Protein AF-A0A2W0BYN0-F1 (afdb_monomer_lite)

pLDDT: mean 75.33, std 23.93, range [28.27, 97.44]

Secondary structure (DSSP, 8-state):
-PPP-GGGSPPP---GGG-----------------------------TTTTTSS-EEEE-TT--HHHHHHHHHHHHHHHTTSS---TT-EEEEE-HHHHHHHHHHTT--TT--EEEEGGGTEEEEEGGGG---HHHHHHHTTT-S--HHHHHHHHHHHHHHHHHTT---HHHHHHHHHHHHHT-S-S--

Radius of gyration: 20.5 Å; chains: 1; bounding box: 69×41×38 Å

Foldseek 3Di:
DDDDDPVQDDDDPPDPPPDDDDDDDDDDDDDDDDDDDDDPPVPPPPPPVVQFQAEAEEEDPPQDDPRSVLLVVLLVVLRVLFPGHDGDAYEYEYEQVCQCVVCVVVPHDSLLAWADDQVVRYIYGYSLLQDQPVVSQVSVCVPPVDGHSVSSSLSVQLNVQCVVQVDPDSVSSNQLSVCGNVVDDDSGD

Sequence (189 aa):
MPQLTRADWPPNLDDPEAMKLVRGLGTILAMAMLTAAGSTQDKPRVKQADLRDESIVLCGDGLTGSDCQMARGLMRLALKRLSTSIPDWRIVVVAQSRWNEVAAGFRVKPTTPAFSSPGIRTTYVEGNLLSQDARIDENLQRYTPLTGLNKLTWIIAHEYGHILCETSDERKANAAAGRLIYGRGEVCR

Structure (mmCIF, N/CA/C/O backbone):
data_AF-A0A2W0BYN0-F1
#
_entry.id   AF-A0A2W0BYN0-F1
#
loop_
_atom_site.group_PDB
_atom_site.id
_atom_site.type_symbol
_atom_site.label_atom_id
_atom_site.label_alt_id
_atom_site.label_comp_id
_atom_site.label_asym_id
_atom_site.label_entity_id
_atom_site.label_seq_id
_atom_site.pdbx_PDB_ins_code
_atom_site.Cartn_x
_atom_site.Cartn_y
_atom_site.Cartn_z
_atom_site.occupancy
_atom_site.B_iso_or_equiv
_atom_site.auth_seq_id
_atom_site.auth_comp_id
_atom_site.auth_asym_id
_atom_site.auth_atom_id
_atom_site.pdbx_PDB_model_num
ATOM 1 N N . MET A 1 1 ? 22.921 3.848 6.586 1.00 30.83 1 MET A N 1
ATOM 2 C CA . MET A 1 1 ? 21.623 3.157 6.423 1.00 30.83 1 MET A CA 1
ATOM 3 C C . MET A 1 1 ? 21.774 1.765 7.017 1.00 30.83 1 MET A C 1
ATOM 5 O O . MET A 1 1 ? 22.739 1.108 6.635 1.00 30.83 1 MET A O 1
ATOM 9 N N . PRO A 1 2 ? 20.931 1.339 7.971 1.00 33.34 2 PRO A N 1
ATOM 10 C CA . PRO A 1 2 ? 20.983 -0.022 8.503 1.00 33.34 2 PRO A CA 1
ATOM 11 C C . PRO A 1 2 ? 20.547 -1.030 7.431 1.00 33.34 2 PRO A C 1
ATOM 13 O O . PRO A 1 2 ? 19.652 -0.741 6.638 1.00 33.34 2 PRO A O 1
ATOM 16 N N . GLN A 1 3 ? 21.179 -2.203 7.402 1.00 28.27 3 GLN A N 1
ATOM 17 C CA . GLN A 1 3 ? 20.777 -3.309 6.532 1.00 28.27 3 GLN A CA 1
ATOM 18 C C . GLN A 1 3 ? 19.844 -4.241 7.313 1.00 28.27 3 GLN A C 1
ATOM 20 O O . GLN A 1 3 ? 20.239 -4.775 8.346 1.00 28.27 3 GLN A O 1
ATOM 25 N N . LEU A 1 4 ? 18.617 -4.426 6.822 1.00 31.89 4 LEU A N 1
ATOM 26 C CA . LEU A 1 4 ? 17.733 -5.504 7.274 1.00 31.89 4 LEU A CA 1
ATOM 27 C C . LEU A 1 4 ? 18.251 -6.843 6.734 1.00 31.89 4 LEU A C 1
ATOM 29 O O . LEU A 1 4 ? 18.827 -6.906 5.647 1.00 31.89 4 LEU A O 1
ATOM 33 N N . THR A 1 5 ? 18.063 -7.909 7.504 1.00 32.41 5 THR A N 1
ATOM 34 C CA . THR A 1 5 ? 18.667 -9.223 7.256 1.00 32.41 5 THR A CA 1
ATOM 35 C C . THR A 1 5 ? 17.629 -10.262 6.831 1.00 32.41 5 THR A C 1
ATOM 37 O O . THR A 1 5 ? 16.423 -10.042 6.896 1.00 32.41 5 THR A O 1
ATOM 40 N N . ARG A 1 6 ? 18.074 -11.452 6.410 1.00 30.94 6 ARG A N 1
ATOM 41 C CA . ARG A 1 6 ? 17.159 -12.534 5.998 1.00 30.94 6 ARG A CA 1
ATOM 42 C C . ARG A 1 6 ? 16.264 -13.053 7.138 1.00 30.94 6 ARG A C 1
ATOM 44 O O . ARG A 1 6 ? 15.234 -13.651 6.854 1.00 30.94 6 ARG A O 1
ATOM 51 N N . ALA A 1 7 ? 16.628 -12.808 8.399 1.00 35.38 7 ALA A N 1
ATOM 52 C CA . ALA A 1 7 ? 15.827 -13.167 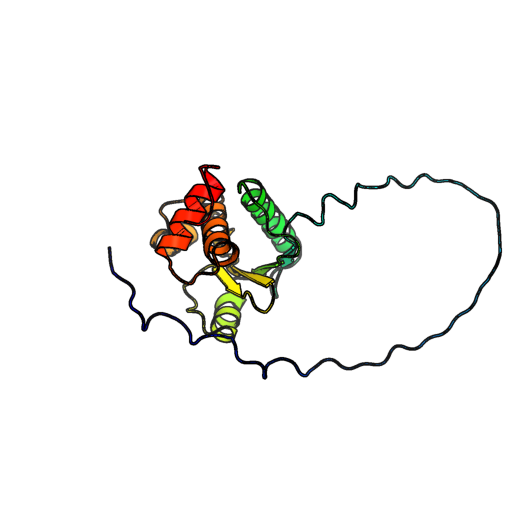9.572 1.00 35.38 7 ALA A CA 1
ATOM 53 C C . ALA A 1 7 ? 14.677 -12.179 9.860 1.00 35.38 7 ALA A C 1
ATOM 55 O O . ALA A 1 7 ? 13.873 -12.414 10.756 1.00 35.38 7 ALA A O 1
ATOM 56 N N . ASP A 1 8 ? 14.587 -11.069 9.120 1.00 36.34 8 ASP A N 1
ATOM 57 C CA . ASP A 1 8 ? 13.626 -9.997 9.382 1.00 36.34 8 ASP A CA 1
ATOM 58 C C . ASP A 1 8 ? 12.231 -10.200 8.760 1.00 36.34 8 ASP A C 1
ATOM 60 O O . ASP A 1 8 ? 11.377 -9.324 8.933 1.00 36.34 8 ASP A O 1
ATOM 64 N N . TRP A 1 9 ? 11.996 -11.327 8.082 1.00 42.56 9 TRP A N 1
ATOM 65 C CA . TRP A 1 9 ? 10.833 -11.585 7.224 1.00 42.56 9 TRP A CA 1
ATOM 66 C C . TRP A 1 9 ? 10.009 -12.805 7.673 1.00 42.56 9 TRP A C 1
ATOM 68 O O . TRP A 1 9 ? 10.583 -13.760 8.204 1.00 42.56 9 TRP A O 1
ATOM 78 N N . PRO A 1 10 ? 8.676 -12.807 7.464 1.00 35.50 10 PRO A N 1
ATOM 79 C CA . PRO A 1 10 ? 7.824 -13.950 7.786 1.00 35.50 10 PRO A CA 1
ATOM 80 C C . PRO A 1 10 ? 8.143 -15.192 6.933 1.00 35.50 10 PRO A C 1
ATOM 82 O O . PRO A 1 10 ? 8.673 -15.069 5.826 1.00 35.50 10 PRO A O 1
ATOM 85 N N . PRO A 1 11 ? 7.790 -16.401 7.414 1.00 35.72 11 PRO A N 1
ATOM 86 C CA . PRO A 1 11 ? 7.855 -17.613 6.604 1.00 35.72 11 PRO A CA 1
ATOM 87 C C . PRO A 1 11 ? 6.890 -17.525 5.416 1.00 35.72 11 PRO A C 1
ATOM 89 O O . PRO A 1 11 ? 5.825 -16.914 5.516 1.00 35.72 11 PRO A O 1
ATOM 92 N N . ASN A 1 12 ? 7.267 -18.174 4.314 1.00 36.31 12 ASN A N 1
ATOM 93 C CA . ASN A 1 12 ? 6.507 -18.180 3.068 1.00 36.31 12 ASN A CA 1
ATOM 94 C C . ASN A 1 12 ? 5.052 -18.647 3.286 1.00 36.31 12 ASN A C 1
ATOM 96 O O . ASN A 1 12 ? 4.822 -19.606 4.022 1.00 36.31 12 ASN A O 1
ATOM 100 N N . LEU A 1 13 ? 4.083 -17.967 2.664 1.00 43.72 13 LEU A N 1
ATOM 101 C CA . LEU A 1 13 ? 2.646 -18.136 2.944 1.00 43.72 13 LEU A CA 1
ATOM 102 C C . LEU A 1 13 ? 1.923 -19.101 1.983 1.00 43.72 13 LEU A C 1
ATOM 104 O O . LEU A 1 13 ? 0.696 -19.114 1.940 1.00 43.72 13 LEU A O 1
ATOM 108 N N . ASP A 1 14 ? 2.665 -19.949 1.268 1.00 39.41 14 ASP A N 1
ATOM 109 C CA . ASP A 1 14 ? 2.140 -20.996 0.372 1.00 39.41 14 ASP A CA 1
ATOM 110 C C . ASP A 1 14 ? 1.587 -22.229 1.137 1.00 39.41 14 ASP A C 1
ATOM 112 O O . ASP A 1 14 ? 1.766 -23.372 0.719 1.00 39.41 14 ASP A O 1
ATOM 116 N N . ASP A 1 15 ? 0.946 -22.013 2.291 1.00 36.44 15 ASP A N 1
ATOM 117 C CA . ASP A 1 15 ? 0.409 -23.057 3.177 1.00 36.44 15 ASP A CA 1
ATOM 118 C C . ASP A 1 15 ? -1.102 -23.273 2.908 1.00 36.44 15 ASP A C 1
ATOM 120 O O . ASP A 1 15 ? -1.914 -22.388 3.205 1.00 36.44 15 ASP A O 1
ATOM 124 N N . PRO A 1 16 ? -1.518 -24.409 2.309 1.00 34.94 16 PRO A N 1
ATOM 125 C CA . PRO A 1 16 ? -2.857 -24.565 1.732 1.00 34.94 16 PRO A CA 1
ATOM 126 C C . PRO A 1 16 ? -3.981 -24.885 2.735 1.00 34.94 16 PRO A C 1
ATOM 128 O O . PRO A 1 16 ? -5.145 -24.949 2.335 1.00 34.94 16 PRO A O 1
ATOM 131 N N . GLU A 1 17 ? -3.696 -25.095 4.024 1.00 36.38 17 GLU A N 1
ATOM 132 C CA . GLU A 1 17 ? -4.703 -25.564 5.000 1.00 36.38 17 GLU A CA 1
ATOM 133 C C . GLU A 1 17 ? -5.738 -24.498 5.436 1.00 36.38 17 GLU A C 1
ATOM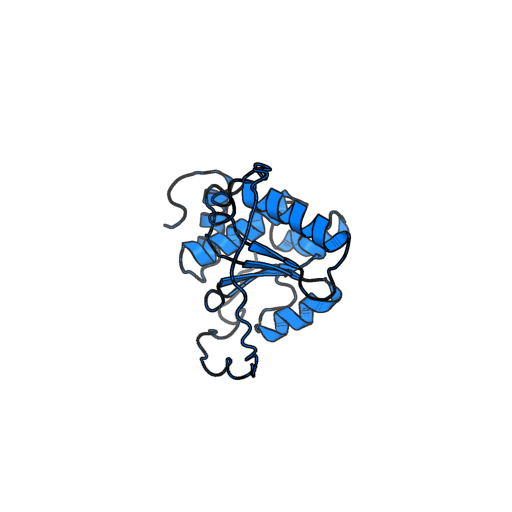 135 O O . GLU A 1 17 ? -6.722 -24.814 6.106 1.00 36.38 17 GLU A O 1
ATOM 140 N N . ALA A 1 18 ? -5.580 -23.234 5.031 1.00 36.06 18 ALA A N 1
ATOM 141 C CA . ALA A 1 18 ? -6.330 -22.096 5.578 1.00 36.06 18 ALA A CA 1
ATOM 142 C C . ALA A 1 18 ? -7.781 -21.883 5.062 1.00 36.06 18 ALA A C 1
ATOM 144 O O . ALA A 1 18 ? -8.410 -20.890 5.431 1.00 36.06 18 ALA A O 1
ATOM 145 N N . MET A 1 19 ? -8.354 -22.763 4.223 1.00 33.94 19 MET A N 1
ATOM 146 C CA . MET A 1 19 ? -9.678 -22.540 3.593 1.00 33.94 19 MET A CA 1
ATOM 147 C C . MET A 1 19 ? -10.700 -23.683 3.764 1.00 33.94 19 MET A C 1
ATOM 149 O O . MET A 1 19 ? -11.036 -24.387 2.812 1.00 33.94 19 MET A O 1
ATOM 153 N N . LYS A 1 20 ? -11.298 -23.808 4.960 1.00 34.09 20 LYS A N 1
ATOM 154 C CA . LYS A 1 20 ? -12.496 -24.651 5.199 1.00 34.09 20 LYS A CA 1
ATOM 155 C C . LYS A 1 20 ? -13.491 -24.042 6.207 1.00 34.09 20 LYS A C 1
ATOM 157 O O . LYS A 1 20 ? -13.645 -24.594 7.291 1.00 34.09 20 LYS A O 1
ATOM 162 N N . LEU A 1 21 ? -14.209 -22.955 5.871 1.00 37.22 21 LEU A N 1
ATOM 163 C CA . LEU A 1 21 ? -15.400 -22.535 6.652 1.00 37.22 21 LEU A CA 1
ATOM 164 C C . LEU A 1 21 ? -16.342 -21.509 5.963 1.00 37.22 21 LEU A C 1
ATOM 166 O O . LEU A 1 21 ? -16.377 -20.345 6.338 1.00 37.22 21 LEU A O 1
ATOM 170 N N . VAL A 1 22 ? -17.196 -21.955 5.026 1.00 41.69 22 VAL A N 1
ATOM 171 C CA . VAL A 1 22 ? -18.528 -21.340 4.787 1.00 41.69 22 VAL A CA 1
ATOM 172 C C . VAL A 1 22 ? -19.553 -22.432 4.439 1.00 41.69 22 VAL A C 1
ATOM 174 O O . VAL A 1 22 ? -19.452 -23.092 3.409 1.00 41.69 22 VAL A O 1
ATOM 177 N N . ARG A 1 23 ? -20.568 -22.599 5.295 1.00 36.53 23 ARG A N 1
ATOM 178 C CA . ARG A 1 23 ? -21.894 -23.165 4.953 1.00 36.53 23 ARG A CA 1
ATOM 179 C C . ARG A 1 23 ? -22.824 -21.962 4.690 1.00 36.53 23 ARG A C 1
ATOM 181 O O . ARG A 1 23 ? -22.578 -20.913 5.269 1.00 36.53 23 ARG A O 1
ATOM 188 N N . GLY A 1 24 ? -23.905 -22.006 3.914 1.00 30.39 24 GLY A N 1
ATOM 189 C CA . GLY A 1 24 ? -24.600 -23.092 3.209 1.00 30.39 24 GLY A CA 1
ATOM 190 C C . GLY A 1 24 ? -26.113 -22.775 3.155 1.00 30.39 24 GLY A C 1
ATOM 191 O O . GLY A 1 24 ? -26.558 -21.927 3.920 1.00 30.39 24 GLY A O 1
ATOM 192 N N . LEU A 1 25 ? -26.889 -23.489 2.321 1.00 37.31 25 LEU A N 1
ATOM 193 C CA . LEU A 1 25 ? -28.359 -23.361 2.132 1.00 37.31 25 LEU A CA 1
ATOM 194 C C . LEU A 1 25 ? -28.878 -22.026 1.541 1.00 37.31 25 LEU A C 1
ATOM 196 O O . LEU A 1 25 ? -28.385 -20.947 1.843 1.00 37.31 25 LEU A O 1
ATOM 200 N N . GLY A 1 26 ? -29.909 -22.111 0.686 1.00 30.38 26 GLY A N 1
ATOM 201 C CA . GLY A 1 26 ? -30.492 -20.935 0.017 1.00 30.38 26 GLY A CA 1
ATOM 202 C C . GLY A 1 26 ? -31.486 -21.211 -1.123 1.00 30.38 26 GLY A C 1
ATOM 203 O O . GLY A 1 26 ? -31.594 -20.403 -2.040 1.00 30.38 26 GLY A O 1
ATOM 204 N N . THR A 1 27 ? -32.192 -22.346 -1.126 1.00 41.47 27 THR A N 1
ATOM 205 C CA . THR A 1 27 ? -33.182 -22.683 -2.167 1.00 41.47 27 THR A CA 1
ATOM 206 C C . THR A 1 27 ? -34.543 -22.034 -1.910 1.00 41.47 27 THR A C 1
ATOM 208 O O . THR A 1 27 ? -35.272 -22.479 -1.027 1.00 41.47 27 THR A O 1
ATOM 211 N N . ILE A 1 28 ? -34.934 -21.065 -2.746 1.00 38.91 28 ILE A N 1
ATOM 212 C CA . ILE A 1 28 ? -36.341 -20.687 -2.962 1.00 38.91 28 ILE A CA 1
ATOM 213 C C . ILE A 1 28 ? -36.603 -20.606 -4.471 1.00 38.91 28 ILE A C 1
ATOM 215 O O . ILE A 1 28 ? -35.875 -19.943 -5.206 1.00 38.91 28 ILE A O 1
ATOM 219 N N . LEU A 1 29 ? -37.657 -21.290 -4.917 1.00 43.31 29 LEU A N 1
ATOM 220 C CA . LEU A 1 29 ? -38.185 -21.243 -6.279 1.00 43.31 29 LEU A CA 1
ATOM 221 C C . LEU A 1 29 ? -39.411 -20.321 -6.303 1.00 43.31 29 LEU A C 1
ATOM 223 O O . LEU A 1 29 ? -40.314 -20.495 -5.489 1.00 43.31 29 LEU A O 1
ATOM 227 N N . ALA A 1 30 ? -39.481 -19.399 -7.262 1.00 37.25 30 ALA A N 1
ATOM 228 C CA . ALA A 1 30 ? -40.696 -18.641 -7.554 1.00 37.25 30 ALA A CA 1
ATOM 229 C C . ALA A 1 30 ? -40.791 -18.346 -9.058 1.00 37.25 30 ALA A C 1
ATOM 231 O O . ALA A 1 30 ? -39.965 -17.619 -9.608 1.00 37.25 30 ALA A O 1
ATOM 232 N N . MET A 1 31 ? -41.800 -18.911 -9.726 1.00 43.00 31 MET A N 1
ATOM 233 C CA . MET A 1 31 ? -42.191 -18.504 -11.079 1.00 43.00 31 MET A CA 1
ATOM 234 C C . MET A 1 31 ? -43.222 -17.376 -11.006 1.00 43.00 31 MET A C 1
ATOM 236 O O . MET A 1 31 ? -44.187 -17.472 -10.251 1.00 43.00 31 MET A O 1
ATOM 240 N N . ALA A 1 32 ? -43.073 -16.371 -11.865 1.00 41.88 32 ALA A N 1
ATOM 241 C CA . ALA A 1 32 ? -44.155 -15.490 -12.293 1.00 41.88 32 ALA A CA 1
ATOM 242 C C . ALA A 1 32 ? -43.872 -15.033 -13.734 1.00 41.88 32 ALA A C 1
ATOM 244 O O . ALA A 1 32 ? -42.720 -14.796 -14.097 1.00 41.88 32 ALA A O 1
ATOM 245 N N . MET A 1 33 ? -44.911 -14.926 -14.561 1.00 43.47 33 MET A N 1
ATOM 246 C CA . MET A 1 33 ? -44.822 -14.535 -15.971 1.00 43.47 33 MET A CA 1
ATOM 247 C C . MET A 1 33 ? -45.911 -13.512 -16.305 1.00 43.47 33 MET A C 1
ATOM 249 O O . MET A 1 33 ? -47.043 -13.728 -15.891 1.00 43.47 33 MET A O 1
ATOM 253 N N . LEU A 1 34 ? -45.570 -12.533 -17.166 1.00 42.50 34 LEU A N 1
ATOM 254 C CA . LEU A 1 34 ? -46.478 -11.772 -18.057 1.00 42.50 34 LEU A CA 1
ATOM 255 C C . LEU A 1 34 ? -47.531 -10.869 -17.356 1.00 42.50 34 LEU A C 1
ATOM 257 O O . LEU A 1 34 ? -48.212 -11.288 -16.436 1.00 42.50 34 LEU A O 1
ATOM 261 N N . THR A 1 35 ? -47.801 -9.613 -17.735 1.00 44.75 35 THR A N 1
ATOM 262 C CA . THR A 1 35 ? -47.217 -8.630 -18.691 1.00 44.75 35 THR A CA 1
ATOM 263 C C . THR A 1 35 ? -47.121 -7.261 -17.935 1.00 44.75 35 THR A C 1
ATOM 265 O O . THR A 1 35 ? -47.001 -7.307 -16.717 1.00 44.75 35 THR A O 1
ATOM 268 N N . ALA A 1 36 ? -47.102 -6.017 -18.446 1.00 40.12 36 ALA A N 1
ATOM 269 C CA . ALA A 1 36 ? -47.308 -5.401 -19.767 1.00 40.12 36 ALA A CA 1
ATOM 270 C C . ALA A 1 36 ? -46.675 -3.984 -19.835 1.00 40.12 36 ALA A C 1
ATOM 272 O O . ALA A 1 36 ? -45.958 -3.584 -18.927 1.00 40.12 36 ALA A O 1
ATOM 273 N N . ALA A 1 37 ? -47.006 -3.234 -20.898 1.00 40.75 37 ALA A N 1
ATOM 274 C CA . ALA A 1 37 ? -46.972 -1.764 -21.009 1.00 40.75 37 ALA A CA 1
ATOM 275 C C . ALA A 1 37 ? -45.654 -1.047 -20.636 1.00 40.75 37 ALA A C 1
ATOM 277 O O . ALA A 1 37 ? -45.391 -0.701 -19.487 1.00 40.75 37 ALA A O 1
ATOM 278 N N . GLY A 1 38 ? -44.847 -0.744 -21.656 1.00 47.28 38 GLY A N 1
ATOM 279 C CA . GLY A 1 38 ? -43.580 -0.040 -21.482 1.00 47.28 38 GLY A CA 1
ATOM 280 C C . GLY A 1 38 ? -43.721 1.418 -21.029 1.00 47.28 38 GLY A C 1
ATOM 281 O O . GLY A 1 38 ? -44.510 2.186 -21.571 1.00 47.28 38 GLY A O 1
ATOM 282 N N . SER A 1 39 ? -42.838 1.814 -20.114 1.00 44.41 39 SER A N 1
ATOM 283 C CA . SER A 1 39 ? -42.326 3.180 -20.019 1.00 44.41 39 SER A CA 1
ATOM 284 C C . SER A 1 39 ? -40.804 3.087 -19.999 1.00 44.41 39 SER A C 1
ATOM 286 O O . SER A 1 39 ? -40.211 2.622 -19.024 1.00 44.41 39 SER A O 1
ATOM 288 N N . THR A 1 40 ? -40.159 3.446 -21.109 1.00 42.62 40 THR A N 1
ATOM 289 C CA . THR A 1 40 ? -38.699 3.383 -21.253 1.00 42.62 40 THR A CA 1
ATOM 290 C C . THR A 1 40 ? -38.050 4.571 -20.551 1.00 42.62 40 THR A C 1
ATOM 292 O O . THR A 1 40 ? -37.563 5.501 -21.192 1.00 42.62 40 THR A O 1
ATOM 295 N N . GLN A 1 41 ? -38.030 4.537 -19.217 1.00 44.84 41 GLN A N 1
ATOM 296 C CA . GLN A 1 41 ? -37.079 5.336 -18.453 1.00 44.84 41 GLN A CA 1
ATOM 297 C C . GLN A 1 41 ? -35.673 4.820 -18.768 1.00 44.84 41 GLN A C 1
ATOM 299 O O . GLN A 1 41 ? -35.247 3.795 -18.232 1.00 44.84 41 GLN A O 1
ATOM 304 N N . ASP A 1 42 ? -34.971 5.520 -19.661 1.00 42.88 42 ASP A N 1
ATOM 305 C CA . ASP A 1 42 ? -33.584 5.223 -20.016 1.00 42.88 42 ASP A CA 1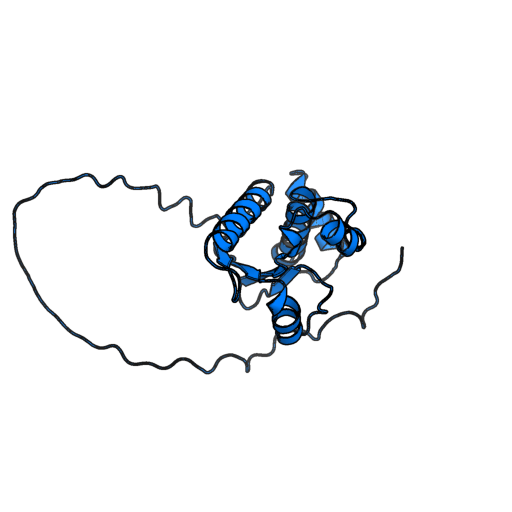
ATOM 306 C C . ASP A 1 42 ? -32.673 5.553 -18.825 1.00 42.88 42 ASP A C 1
ATOM 308 O O . ASP A 1 42 ? -32.161 6.661 -18.649 1.00 42.88 42 ASP A O 1
ATOM 312 N N . LYS A 1 43 ? -32.581 4.582 -17.914 1.00 40.53 43 LYS A N 1
ATOM 313 C CA . LYS A 1 43 ? -31.828 4.671 -16.668 1.00 40.53 43 LYS A CA 1
ATOM 314 C C . LYS A 1 43 ? -30.354 4.865 -17.033 1.00 40.53 43 LYS A C 1
ATOM 316 O O . LYS A 1 43 ? -29.773 3.934 -17.595 1.00 40.53 43 LYS A O 1
ATOM 321 N N . PRO A 1 44 ? -29.733 6.019 -16.710 1.00 40.00 44 PRO A N 1
ATOM 322 C CA . PRO A 1 44 ? -28.449 6.407 -17.278 1.00 40.00 44 PRO A CA 1
ATOM 323 C C . PRO A 1 44 ? -27.412 5.317 -17.034 1.00 40.00 44 PRO A C 1
ATOM 325 O O . PRO A 1 44 ? -27.038 5.026 -15.893 1.00 40.00 44 PRO A O 1
ATOM 328 N N . ARG A 1 45 ? -26.980 4.682 -18.127 1.00 42.81 45 ARG A N 1
ATOM 329 C CA . ARG A 1 45 ? -26.102 3.513 -18.114 1.00 42.81 45 ARG A CA 1
ATOM 330 C C . ARG A 1 45 ? -24.671 3.947 -17.807 1.00 42.81 45 ARG A C 1
ATOM 332 O O . ARG A 1 45 ? -23.825 4.002 -18.699 1.00 42.81 45 ARG A O 1
ATOM 339 N N . VAL A 1 46 ? -24.421 4.273 -16.534 1.00 48.94 46 VAL A N 1
ATOM 340 C CA . VAL A 1 46 ? -23.084 4.517 -15.971 1.00 48.94 46 VAL A CA 1
ATOM 341 C C . VAL A 1 46 ? -22.151 3.439 -16.517 1.00 48.94 46 VAL A C 1
ATOM 343 O O . VAL A 1 46 ? -22.454 2.250 -16.396 1.00 48.94 46 VAL A O 1
ATOM 346 N N . LYS A 1 47 ? -21.067 3.851 -17.188 1.00 39.62 47 LYS A N 1
ATOM 347 C CA . LYS A 1 47 ? -20.199 2.953 -17.960 1.00 39.62 47 LYS A CA 1
ATOM 348 C C . LYS A 1 47 ? -19.505 1.949 -17.037 1.00 39.62 47 LYS A C 1
ATOM 350 O O . LYS A 1 47 ? -18.398 2.170 -16.568 1.00 39.62 47 LYS A O 1
ATOM 355 N N . GLN A 1 48 ? -20.151 0.805 -16.836 1.00 45.16 48 GLN A N 1
ATOM 356 C CA . GLN A 1 48 ? -19.741 -0.261 -15.916 1.00 45.16 48 GLN A CA 1
ATOM 357 C C . GLN A 1 48 ? -18.439 -0.988 -16.330 1.00 45.16 48 GLN A C 1
ATOM 359 O O . GLN A 1 48 ? -18.023 -1.929 -15.660 1.00 45.16 48 GLN A O 1
ATOM 364 N N . ALA A 1 49 ? -17.810 -0.553 -17.427 1.00 42.31 49 ALA A N 1
ATOM 365 C CA . ALA A 1 49 ? -16.490 -0.980 -17.882 1.00 42.31 49 ALA A CA 1
ATOM 366 C C . ALA A 1 49 ? -15.342 -0.305 -17.102 1.00 42.31 49 ALA A C 1
ATOM 368 O O . ALA A 1 49 ? -14.340 -0.953 -16.837 1.00 42.31 49 ALA A O 1
ATOM 369 N N . ASP A 1 50 ? -15.517 0.949 -16.668 1.00 49.50 50 ASP A N 1
ATOM 370 C CA . ASP A 1 50 ? -14.463 1.773 -16.038 1.00 49.50 50 ASP A CA 1
ATOM 371 C C . ASP A 1 50 ? -14.031 1.246 -14.649 1.00 49.50 50 ASP A C 1
ATOM 373 O O . ASP A 1 50 ? -12.948 1.531 -14.155 1.00 49.50 50 ASP A O 1
ATOM 377 N N . LEU A 1 51 ? -14.887 0.438 -14.012 1.00 49.59 51 LEU A N 1
ATOM 378 C CA . LEU A 1 51 ? -14.696 -0.098 -12.657 1.00 49.59 51 LEU A CA 1
ATOM 379 C C . LEU A 1 51 ? -14.012 -1.476 -12.603 1.00 49.59 51 LEU A C 1
ATOM 381 O O . LEU A 1 51 ? -13.901 -2.029 -11.511 1.00 49.59 51 LEU A O 1
ATOM 385 N N . ARG A 1 52 ? -13.619 -2.063 -13.743 1.00 51.75 52 ARG A N 1
ATOM 386 C CA . ARG A 1 52 ? -12.965 -3.391 -13.784 1.00 51.75 52 ARG A CA 1
ATOM 387 C C . ARG A 1 52 ? -11.443 -3.318 -13.879 1.00 51.75 52 ARG A C 1
ATOM 389 O O . ARG A 1 52 ? -10.764 -4.190 -13.348 1.00 51.75 52 ARG A O 1
ATOM 396 N N . ASP A 1 53 ? -10.925 -2.252 -14.482 1.00 61.25 53 ASP A N 1
ATOM 397 C CA . ASP A 1 53 ? -9.484 -2.042 -14.638 1.00 61.25 53 ASP A CA 1
ATOM 398 C C . ASP A 1 53 ? -8.860 -1.283 -13.443 1.00 61.25 53 ASP A C 1
ATOM 400 O O . ASP A 1 53 ? -7.640 -1.149 -13.369 1.00 61.25 53 ASP A O 1
ATOM 404 N N . GLU A 1 54 ? -9.666 -0.809 -12.480 1.00 77.25 54 GLU A N 1
ATOM 405 C CA . GLU A 1 54 ? -9.213 -0.215 -11.209 1.00 77.25 54 GLU A CA 1
ATOM 406 C C . GLU A 1 54 ? -9.221 -1.223 -10.041 1.00 77.25 54 GLU A C 1
ATOM 408 O O . GLU A 1 54 ? -10.062 -2.117 -9.960 1.00 77.25 54 GLU A O 1
ATOM 413 N N . SER A 1 55 ? -8.331 -1.013 -9.066 1.00 83.25 55 SER A N 1
ATOM 414 C CA . SER A 1 55 ? -8.287 -1.802 -7.827 1.00 83.25 55 SER A CA 1
ATOM 415 C C . SER A 1 55 ? -9.443 -1.476 -6.873 1.00 83.25 55 SER A C 1
ATOM 417 O O . SER A 1 55 ? -9.807 -0.318 -6.639 1.00 83.25 55 SER A O 1
ATOM 419 N N . ILE A 1 56 ? -9.994 -2.514 -6.247 1.00 91.62 56 ILE A N 1
ATOM 420 C CA . ILE A 1 56 ? -11.186 -2.451 -5.401 1.00 91.62 56 ILE A CA 1
ATOM 421 C C . ILE A 1 56 ? -10.803 -1.982 -3.990 1.00 91.62 56 ILE A C 1
ATOM 423 O O . ILE A 1 56 ? -10.312 -2.764 -3.174 1.00 91.62 56 ILE A O 1
ATOM 427 N N . VAL A 1 57 ? -11.062 -0.707 -3.674 1.00 94.94 57 VAL A N 1
ATOM 428 C CA . VAL A 1 57 ? -10.792 -0.155 -2.333 1.00 94.94 57 VAL A CA 1
ATOM 429 C C . VAL A 1 57 ? -11.940 -0.420 -1.349 1.00 94.94 57 VAL A C 1
ATOM 431 O O . VAL A 1 57 ? -13.071 0.067 -1.515 1.00 94.94 57 VAL A O 1
ATOM 434 N N . LEU A 1 58 ? -11.595 -1.143 -0.286 1.00 95.81 58 LEU A N 1
ATOM 435 C CA . LEU A 1 58 ? -12.428 -1.605 0.820 1.00 95.81 58 LEU A CA 1
ATOM 436 C C . LEU A 1 58 ? -11.942 -1.017 2.159 1.00 95.81 58 LEU A C 1
ATOM 438 O O . LEU A 1 58 ? -10.807 -0.557 2.286 1.00 95.81 58 LEU A O 1
ATOM 442 N N . CYS A 1 59 ? -12.808 -1.077 3.168 1.00 95.25 59 CYS A N 1
ATOM 443 C CA . CYS A 1 59 ? -12.499 -0.733 4.556 1.00 95.25 59 CYS A CA 1
ATOM 444 C C . CYS A 1 59 ? -12.569 -2.011 5.398 1.00 95.25 59 CYS A C 1
ATOM 446 O O . CYS A 1 59 ? -13.499 -2.798 5.222 1.00 95.25 59 CYS A O 1
ATOM 448 N N . GLY A 1 60 ? -11.581 -2.226 6.262 1.00 91.88 60 GLY A N 1
ATOM 449 C CA . GLY A 1 60 ? -11.578 -3.299 7.254 1.00 91.88 60 GLY A CA 1
ATOM 450 C C . GLY A 1 60 ? -12.280 -2.895 8.551 1.00 91.88 60 GLY A C 1
ATOM 451 O O . GLY A 1 60 ? -12.718 -1.754 8.720 1.00 91.88 60 GLY A O 1
ATOM 452 N N . ASP A 1 61 ? -12.355 -3.837 9.488 1.00 81.62 61 ASP A N 1
ATOM 453 C CA . ASP A 1 61 ? -13.032 -3.640 10.769 1.00 81.62 61 ASP A CA 1
ATOM 454 C C . ASP A 1 61 ? -12.493 -2.431 11.549 1.00 81.62 61 ASP A C 1
ATOM 456 O O . ASP A 1 61 ? -11.295 -2.136 11.570 1.00 81.62 61 ASP A O 1
ATOM 460 N N . GLY A 1 62 ? -13.413 -1.722 12.204 1.00 83.00 62 GLY A N 1
ATOM 461 C CA . GLY A 1 62 ? -13.138 -0.475 12.919 1.00 83.00 62 GLY A CA 1
ATOM 462 C C . GLY A 1 62 ? -13.137 0.786 12.045 1.00 83.00 62 GLY A C 1
ATOM 463 O O . GLY A 1 62 ? -13.182 1.877 12.603 1.00 83.00 62 GLY A O 1
ATOM 464 N N . LEU A 1 63 ? -13.140 0.674 10.709 1.00 88.94 63 LEU A N 1
ATOM 465 C CA . LEU A 1 63 ? -13.165 1.822 9.796 1.00 88.94 63 LEU A CA 1
ATOM 466 C C . LEU A 1 63 ? -14.524 1.920 9.082 1.00 88.94 63 LEU A C 1
ATOM 468 O O . LEU A 1 63 ? -14.791 1.208 8.116 1.00 88.94 63 LEU A O 1
ATOM 472 N N . THR A 1 64 ? -15.401 2.811 9.553 1.00 91.06 64 THR A N 1
ATOM 473 C CA . THR A 1 64 ? -16.791 2.935 9.066 1.00 91.06 64 THR A CA 1
ATOM 474 C C . THR A 1 64 ? -17.151 4.385 8.705 1.00 91.06 64 THR A C 1
ATOM 476 O O . THR A 1 64 ? -16.287 5.259 8.714 1.00 91.06 64 THR A O 1
ATOM 479 N N . GLY A 1 65 ? -18.410 4.644 8.328 1.00 92.44 65 GLY A N 1
ATOM 480 C CA . GLY A 1 65 ? -18.961 5.999 8.191 1.00 92.44 65 GLY A CA 1
ATOM 481 C C . GLY A 1 65 ? -18.165 6.943 7.277 1.00 92.44 65 GLY A C 1
ATOM 482 O O . GLY A 1 65 ? -17.782 6.576 6.162 1.00 92.44 65 GLY A O 1
ATOM 483 N N . SER A 1 66 ? -17.937 8.166 7.764 1.00 91.31 66 SER A N 1
ATOM 484 C CA . SER A 1 66 ? -17.099 9.202 7.141 1.00 91.31 66 SER A CA 1
ATOM 485 C C . SER A 1 66 ? -15.692 8.707 6.830 1.00 91.31 66 SER A C 1
ATOM 487 O O . SER A 1 66 ? -15.177 8.927 5.734 1.00 91.31 66 SER A O 1
ATOM 489 N N . ASP A 1 67 ? -15.091 8.007 7.783 1.00 90.00 67 ASP A N 1
ATOM 490 C CA . ASP A 1 67 ? -13.659 7.731 7.823 1.00 90.00 67 ASP A CA 1
ATOM 491 C C . ASP A 1 67 ? -13.299 6.687 6.766 1.00 90.00 67 ASP A C 1
ATOM 493 O O . ASP A 1 67 ? -12.314 6.828 6.042 1.00 90.00 67 ASP A O 1
ATOM 497 N N . CYS A 1 68 ? -14.185 5.706 6.573 1.00 93.50 68 CYS A N 1
ATOM 498 C CA . CYS A 1 68 ? -14.125 4.776 5.453 1.00 93.50 68 CYS A CA 1
ATOM 499 C C . CYS A 1 68 ? -14.239 5.483 4.090 1.00 93.50 68 CYS A C 1
ATOM 501 O O . CYS A 1 68 ? -13.485 5.167 3.169 1.00 93.50 68 CYS A O 1
ATOM 503 N N . GLN A 1 69 ? -15.138 6.461 3.923 1.00 94.19 69 GLN A N 1
ATOM 504 C CA . GLN A 1 69 ? -15.246 7.171 2.639 1.00 94.19 69 GLN A CA 1
ATOM 505 C C . GLN A 1 69 ? -14.040 8.087 2.386 1.00 94.19 69 GLN A C 1
ATOM 507 O O . GLN A 1 69 ? -13.541 8.125 1.261 1.00 94.19 69 GLN A O 1
ATOM 512 N N . MET A 1 70 ? -13.522 8.755 3.421 1.00 92.00 70 MET A N 1
ATOM 513 C CA . MET A 1 70 ? -12.293 9.551 3.352 1.00 92.00 70 MET A CA 1
ATOM 514 C C . MET A 1 70 ? -11.089 8.678 2.977 1.00 92.00 70 MET A C 1
ATOM 516 O O . MET A 1 70 ? -10.368 9.003 2.033 1.00 92.00 70 MET A O 1
ATOM 520 N N . ALA A 1 71 ? -10.922 7.527 3.636 1.00 93.06 71 ALA A N 1
ATOM 521 C CA . ALA A 1 71 ? -9.876 6.558 3.326 1.00 93.06 71 ALA A CA 1
ATOM 522 C C . ALA A 1 71 ? -9.961 6.055 1.876 1.00 93.06 71 ALA A C 1
ATOM 524 O O . ALA A 1 71 ? -8.967 6.057 1.148 1.00 93.06 71 ALA A O 1
ATOM 525 N N . ARG A 1 72 ? -11.165 5.695 1.408 1.00 94.69 72 ARG A N 1
ATOM 526 C CA . ARG A 1 72 ? -11.405 5.277 0.015 1.00 94.69 72 ARG A CA 1
ATOM 527 C C . ARG A 1 72 ? -11.176 6.406 -0.993 1.00 94.69 72 ARG A C 1
ATOM 529 O O . ARG A 1 72 ? -10.795 6.124 -2.127 1.00 94.69 72 ARG A O 1
ATOM 536 N N . GLY A 1 73 ? -11.400 7.661 -0.608 1.00 94.12 73 GLY A N 1
ATOM 537 C CA . GLY A 1 73 ? -11.073 8.841 -1.410 1.00 94.12 73 GLY A CA 1
ATOM 538 C C . GLY A 1 73 ? -9.563 9.027 -1.562 1.00 94.12 73 GLY A C 1
ATOM 539 O O . GLY A 1 73 ? -9.052 9.033 -2.681 1.00 94.12 73 GLY A O 1
ATOM 540 N N . LEU A 1 74 ? -8.839 9.098 -0.442 1.00 94.12 74 LEU A N 1
ATOM 541 C CA . LEU A 1 74 ? -7.380 9.255 -0.409 1.00 94.12 74 LEU A CA 1
ATOM 542 C C . LEU A 1 74 ? -6.653 8.102 -1.117 1.00 94.12 74 LEU A C 1
ATOM 544 O O . LEU A 1 74 ? -5.734 8.346 -1.897 1.00 94.12 74 LEU A O 1
ATOM 548 N N . MET A 1 75 ? -7.107 6.860 -0.930 1.00 95.44 75 MET A N 1
ATOM 549 C CA . MET A 1 75 ? -6.549 5.698 -1.624 1.00 95.44 75 MET A CA 1
ATOM 550 C C . MET A 1 75 ? -6.750 5.772 -3.144 1.00 95.44 75 MET A C 1
ATOM 552 O O . MET A 1 75 ? -5.815 5.523 -3.899 1.00 95.44 75 MET A O 1
ATOM 556 N N . ARG A 1 76 ? -7.932 6.184 -3.626 1.00 95.19 76 ARG A N 1
ATOM 557 C CA . ARG A 1 76 ? -8.157 6.406 -5.069 1.00 95.19 76 ARG A CA 1
ATOM 558 C C . ARG A 1 76 ? -7.292 7.536 -5.630 1.00 95.19 76 ARG A C 1
ATOM 560 O O . ARG A 1 76 ? -6.824 7.426 -6.759 1.00 95.19 76 ARG A O 1
ATOM 567 N N . LEU A 1 77 ? -7.051 8.596 -4.856 1.00 94.56 77 LEU A N 1
ATOM 568 C CA . LEU A 1 77 ? -6.140 9.679 -5.246 1.00 94.56 77 LEU A CA 1
ATOM 569 C C . LEU A 1 77 ? -4.675 9.218 -5.314 1.00 94.56 77 LEU A C 1
ATOM 571 O O . LEU A 1 77 ? -3.936 9.716 -6.159 1.00 94.56 77 LEU A O 1
ATOM 575 N N . ALA A 1 78 ? -4.259 8.266 -4.473 1.00 94.62 78 ALA A N 1
ATOM 576 C CA . ALA A 1 78 ? -2.946 7.627 -4.562 1.00 94.62 78 ALA A CA 1
ATOM 577 C C . ALA A 1 78 ? -2.850 6.698 -5.787 1.00 94.62 78 ALA A C 1
ATOM 579 O O . ALA A 1 78 ? -1.911 6.809 -6.570 1.00 94.62 78 ALA A O 1
ATOM 580 N N . LEU A 1 79 ? -3.855 5.843 -6.005 1.00 95.06 79 LEU A N 1
ATOM 581 C CA . LEU A 1 79 ? -3.914 4.916 -7.142 1.00 95.06 79 LEU A CA 1
ATOM 582 C C . LEU A 1 79 ? -3.879 5.628 -8.501 1.00 95.06 79 LEU A C 1
ATOM 584 O O . LEU A 1 79 ? -3.123 5.226 -9.380 1.00 95.06 79 LEU A O 1
ATOM 588 N N . LYS A 1 80 ? -4.627 6.728 -8.666 1.00 94.38 80 LYS A N 1
ATOM 589 C CA . LYS A 1 80 ? -4.667 7.515 -9.917 1.00 94.38 80 LYS A CA 1
ATOM 590 C C . LYS A 1 80 ? -3.372 8.293 -10.223 1.00 94.38 80 LYS A C 1
ATOM 592 O O . LYS A 1 80 ? -3.327 9.026 -11.206 1.00 94.38 80 LYS A O 1
ATOM 597 N N . ARG A 1 81 ? -2.326 8.149 -9.400 1.00 94.44 81 ARG A N 1
ATOM 598 C CA . ARG A 1 81 ? -0.970 8.673 -9.647 1.00 94.44 81 ARG A CA 1
ATOM 599 C C . ARG A 1 81 ? 0.010 7.604 -10.140 1.00 94.44 81 ARG A C 1
ATOM 601 O O . ARG A 1 81 ? 1.160 7.937 -10.405 1.00 94.44 81 ARG A O 1
ATOM 608 N N . LEU A 1 82 ? -0.414 6.343 -10.233 1.00 94.12 82 LEU A N 1
ATOM 609 C CA . LEU A 1 82 ? 0.410 5.245 -10.736 1.00 94.12 82 LEU A CA 1
ATOM 610 C C . LEU A 1 82 ? 0.185 5.075 -12.243 1.00 94.12 82 LEU A C 1
ATOM 612 O O . LEU A 1 82 ? -0.947 5.134 -12.716 1.00 94.12 82 LEU A O 1
ATOM 616 N N . SER A 1 83 ? 1.248 4.805 -13.001 1.00 94.06 83 SER A N 1
ATOM 617 C CA . SER A 1 83 ? 1.185 4.574 -14.453 1.00 94.06 83 SER A CA 1
ATOM 618 C C . SER A 1 83 ? 0.520 3.250 -14.855 1.00 94.06 83 SER A C 1
ATOM 620 O O . SER A 1 83 ? 0.463 2.922 -16.039 1.00 94.06 83 SER A O 1
ATOM 622 N N . THR A 1 84 ? 0.105 2.429 -13.888 1.00 91.62 84 THR A N 1
ATOM 623 C CA . THR A 1 84 ? -0.416 1.072 -14.097 1.00 91.62 84 THR A CA 1
ATOM 624 C C . THR A 1 84 ? -1.312 0.686 -12.921 1.00 91.62 84 THR A C 1
ATOM 626 O O . THR A 1 84 ? -0.941 0.888 -11.764 1.00 91.62 84 THR A O 1
ATOM 629 N N . SER A 1 85 ? -2.486 0.128 -13.213 1.00 90.81 85 SER A N 1
ATOM 630 C CA . SER A 1 85 ? -3.402 -0.482 -12.244 1.00 90.81 85 SER A CA 1
ATOM 631 C C . SER A 1 85 ? -3.255 -2.010 -12.226 1.00 90.81 85 SER A C 1
ATOM 633 O O . SER A 1 85 ? -2.614 -2.590 -13.101 1.00 90.81 85 SER A O 1
ATOM 635 N N . ILE A 1 86 ? -3.846 -2.674 -11.227 1.00 92.06 86 ILE A N 1
ATOM 636 C CA . ILE A 1 86 ? -3.894 -4.140 -11.149 1.00 92.06 86 ILE A CA 1
ATOM 637 C C . ILE A 1 86 ? -5.376 -4.554 -11.104 1.00 92.06 86 ILE A C 1
ATOM 639 O O . ILE A 1 86 ? -5.994 -4.439 -10.044 1.00 92.06 86 ILE A O 1
ATOM 643 N N . PRO A 1 87 ? -5.968 -5.011 -12.225 1.00 88.88 87 PRO A N 1
ATOM 644 C CA . PRO A 1 87 ? -7.377 -5.405 -12.280 1.00 88.88 87 PRO A CA 1
ATOM 645 C C . PRO A 1 87 ? -7.753 -6.449 -11.222 1.00 88.88 87 PRO A C 1
ATOM 647 O O . PRO A 1 87 ? -6.955 -7.330 -10.881 1.00 88.88 87 PRO A O 1
ATOM 650 N N . ASP A 1 88 ? -8.965 -6.332 -10.677 1.00 88.69 88 ASP A N 1
ATOM 651 C CA . ASP A 1 88 ? -9.512 -7.169 -9.594 1.00 88.69 88 ASP A CA 1
ATOM 652 C C . ASP A 1 88 ? -8.635 -7.284 -8.320 1.00 88.69 88 ASP A C 1
ATOM 654 O O . ASP A 1 88 ? -8.873 -8.145 -7.469 1.00 88.69 88 ASP A O 1
ATOM 658 N N . TRP A 1 89 ? -7.614 -6.436 -8.145 1.00 95.31 89 TRP A N 1
ATOM 659 C CA . TRP A 1 89 ? -6.817 -6.405 -6.917 1.00 95.31 89 TRP A CA 1
ATOM 660 C C . TRP A 1 89 ? -7.540 -5.625 -5.818 1.00 95.31 89 TRP A C 1
ATOM 662 O O . TRP A 1 89 ? -8.115 -4.564 -6.063 1.00 95.31 89 TRP A O 1
ATOM 672 N N . ARG A 1 90 ? -7.516 -6.131 -4.584 1.00 96.62 90 ARG A N 1
ATOM 673 C CA . ARG A 1 90 ? -8.208 -5.516 -3.444 1.00 96.62 90 ARG A CA 1
ATOM 674 C C . ARG A 1 90 ? -7.241 -4.696 -2.603 1.00 96.62 90 ARG A C 1
ATOM 676 O O . ARG A 1 90 ? -6.137 -5.143 -2.313 1.00 96.62 90 ARG A O 1
ATOM 683 N N . ILE A 1 91 ? -7.675 -3.526 -2.143 1.00 97.12 91 ILE A N 1
ATOM 684 C CA . ILE A 1 91 ? -6.943 -2.755 -1.132 1.00 97.12 91 ILE A CA 1
ATOM 685 C C . ILE A 1 91 ? -7.848 -2.562 0.078 1.00 97.12 91 ILE A C 1
ATOM 687 O O . ILE A 1 91 ? -8.910 -1.953 -0.035 1.00 97.12 91 ILE A O 1
ATOM 691 N N . VAL A 1 92 ? -7.435 -3.096 1.226 1.00 97.25 92 VAL A N 1
ATOM 692 C CA . VAL A 1 92 ? -8.175 -3.032 2.492 1.00 97.25 92 VAL A CA 1
ATOM 693 C C . VAL A 1 92 ? -7.475 -2.045 3.418 1.00 97.25 92 VAL A C 1
ATOM 695 O O . VAL A 1 92 ? -6.385 -2.322 3.916 1.00 97.25 92 VAL A O 1
ATOM 698 N N . VAL A 1 93 ? -8.110 -0.898 3.672 1.00 96.75 93 VAL A N 1
ATOM 699 C CA . VAL A 1 93 ? -7.630 0.051 4.688 1.00 96.75 93 VAL A CA 1
ATOM 700 C C . VAL A 1 93 ? -8.148 -0.383 6.058 1.00 96.75 93 VAL A C 1
ATOM 702 O O . VAL A 1 93 ? -9.357 -0.507 6.252 1.00 96.75 93 VAL A O 1
ATOM 705 N N . VAL A 1 94 ? -7.242 -0.631 7.000 1.00 95.06 94 VAL A N 1
ATOM 706 C CA . VAL A 1 94 ? -7.518 -1.201 8.329 1.00 95.06 94 VAL A CA 1
ATOM 707 C C . VAL A 1 94 ? -7.426 -0.106 9.393 1.00 95.06 94 VAL A C 1
ATOM 709 O O . VAL A 1 94 ? -6.500 0.701 9.367 1.00 95.06 94 VAL A O 1
ATOM 712 N N . ALA A 1 95 ? -8.352 -0.060 10.355 1.00 93.38 95 ALA A N 1
ATOM 713 C CA . ALA A 1 95 ? -8.276 0.909 11.451 1.00 93.38 95 ALA A CA 1
ATOM 714 C C . ALA A 1 95 ? -7.031 0.685 12.332 1.00 93.38 95 ALA A C 1
ATOM 716 O O . ALA A 1 95 ? -6.652 -0.455 12.596 1.00 93.38 95 ALA A O 1
ATOM 717 N N . GLN A 1 96 ? -6.428 1.761 12.853 1.00 90.88 96 GLN A N 1
ATOM 718 C CA . GLN A 1 96 ? -5.183 1.676 13.633 1.00 90.88 96 GLN A CA 1
ATOM 719 C C . GLN A 1 96 ? -5.276 0.714 14.826 1.00 90.88 96 GLN A C 1
ATOM 721 O O . GLN A 1 96 ? -4.360 -0.062 15.086 1.00 90.88 96 GLN A O 1
ATOM 726 N N . SER A 1 97 ? -6.415 0.724 15.519 1.00 92.19 97 SER A N 1
ATOM 727 C CA . SER A 1 97 ? -6.723 -0.155 16.652 1.00 92.19 97 SER A CA 1
ATOM 728 C C . SER A 1 97 ? -6.774 -1.649 16.300 1.00 92.19 97 SER A C 1
ATOM 730 O O . SER A 1 97 ? -6.757 -2.477 17.205 1.00 92.19 97 SER A O 1
ATOM 732 N N . ARG A 1 98 ? -6.819 -1.996 15.007 1.00 94.88 98 ARG A N 1
ATOM 733 C CA . ARG A 1 98 ? -6.819 -3.367 14.473 1.00 94.88 98 ARG A CA 1
ATOM 734 C C . ARG A 1 98 ? -5.537 -3.733 13.717 1.00 94.88 98 ARG A C 1
ATOM 736 O O . ARG A 1 98 ? -5.371 -4.897 13.362 1.00 94.88 98 ARG A O 1
ATOM 743 N N . TRP A 1 99 ? -4.617 -2.792 13.473 1.00 93.56 99 TRP A N 1
ATOM 744 C CA . TRP A 1 99 ? -3.450 -3.061 12.620 1.00 93.56 99 TRP A CA 1
ATOM 745 C C . TRP A 1 99 ? -2.548 -4.169 13.172 1.00 93.56 99 TRP A C 1
ATOM 747 O O . TRP A 1 99 ? -2.218 -5.106 12.450 1.00 93.56 99 TRP A O 1
ATOM 757 N N . ASN A 1 100 ? -2.236 -4.129 14.472 1.00 93.19 100 ASN A N 1
ATOM 758 C CA . ASN A 1 100 ? -1.398 -5.140 15.128 1.00 93.19 100 ASN A CA 1
ATOM 759 C C . ASN A 1 100 ? -1.980 -6.562 15.019 1.00 93.19 100 ASN A C 1
ATOM 761 O O . ASN A 1 100 ? -1.229 -7.523 14.880 1.00 93.19 100 ASN A O 1
ATOM 765 N N . GLU A 1 101 ? -3.307 -6.691 15.083 1.00 95.12 101 GLU A N 1
ATOM 766 C CA . GLU A 1 101 ? -4.043 -7.958 14.994 1.00 95.12 101 GLU A CA 1
ATOM 767 C C . GLU A 1 101 ? -4.005 -8.518 13.565 1.00 95.12 101 GLU A C 1
ATOM 769 O O . GLU A 1 101 ? -3.670 -9.686 13.365 1.00 95.12 101 GLU A O 1
ATOM 774 N N . VAL A 1 102 ? -4.250 -7.665 12.562 1.00 94.44 102 VAL A N 1
ATOM 775 C CA . VAL A 1 102 ? -4.149 -8.034 11.141 1.00 94.44 102 VAL A CA 1
ATOM 776 C C . VAL A 1 102 ? -2.710 -8.401 10.768 1.00 94.44 102 VAL A C 1
ATOM 778 O O . VAL A 1 102 ? -2.487 -9.464 10.191 1.00 94.44 102 VAL A O 1
ATOM 781 N N . ALA A 1 103 ? -1.724 -7.579 11.136 1.00 93.75 103 ALA A N 1
ATOM 782 C CA . ALA A 1 103 ? -0.315 -7.849 10.859 1.00 93.75 103 ALA A CA 1
ATOM 783 C C . ALA A 1 103 ? 0.140 -9.181 11.485 1.00 93.75 103 ALA A C 1
ATOM 785 O O . ALA A 1 103 ? 0.719 -10.016 10.789 1.00 93.75 103 ALA A O 1
ATOM 786 N N . ALA A 1 104 ? -0.210 -9.436 12.753 1.00 95.06 104 ALA A N 1
ATOM 787 C CA . ALA A 1 104 ? 0.084 -10.702 13.424 1.00 95.06 104 ALA A CA 1
ATOM 788 C C . ALA A 1 104 ? -0.574 -11.911 12.732 1.00 95.06 104 ALA A C 1
ATOM 790 O O . ALA A 1 104 ? 0.080 -12.944 12.574 1.00 95.06 104 ALA A O 1
ATOM 791 N N . GLY A 1 105 ? -1.819 -11.778 12.256 1.00 94.88 105 GLY A N 1
ATOM 792 C CA . GLY A 1 105 ? -2.518 -12.822 11.496 1.00 94.88 105 GLY A CA 1
ATOM 793 C C . GLY A 1 105 ? -1.791 -13.241 10.211 1.00 94.88 105 GLY A C 1
ATOM 794 O O . GLY A 1 105 ? -1.749 -14.426 9.887 1.00 94.88 105 GLY A O 1
ATOM 795 N N . PHE A 1 106 ? -1.136 -12.296 9.529 1.00 94.00 106 PHE A N 1
ATOM 796 C CA . PHE A 1 106 ? -0.288 -12.556 8.356 1.00 94.00 106 PHE A CA 1
ATOM 797 C C . PHE A 1 106 ? 1.202 -12.771 8.698 1.00 94.00 106 PHE A C 1
ATOM 799 O O . PHE A 1 106 ? 2.036 -12.851 7.797 1.00 94.00 106 PHE A O 1
ATOM 806 N N . ARG A 1 107 ? 1.556 -12.883 9.990 1.00 95.31 107 ARG A N 1
ATOM 807 C CA . ARG A 1 107 ? 2.938 -12.984 10.516 1.00 95.31 107 ARG A CA 1
ATOM 808 C C . ARG A 1 107 ? 3.836 -11.771 10.187 1.00 95.31 107 ARG A C 1
ATOM 810 O O . ARG A 1 107 ? 5.047 -11.823 10.395 1.00 95.31 107 ARG A O 1
ATOM 817 N N . VAL A 1 108 ? 3.258 -10.671 9.706 1.00 90.94 108 VAL A N 1
ATOM 818 C CA . VAL A 1 108 ? 3.946 -9.420 9.360 1.00 90.94 108 VAL A CA 1
ATOM 819 C C . VAL A 1 108 ? 4.276 -8.632 10.633 1.00 90.94 108 VAL A C 1
ATOM 821 O O . VAL A 1 108 ? 3.514 -8.619 11.600 1.00 90.94 108 VAL A O 1
ATOM 824 N N . LYS A 1 109 ? 5.424 -7.944 10.646 1.00 90.06 109 LYS A N 1
ATOM 825 C CA . LYS A 1 109 ? 5.817 -7.058 11.753 1.00 90.06 109 LYS A CA 1
ATOM 826 C C . LYS A 1 109 ? 4.811 -5.904 11.893 1.00 90.06 109 LYS A C 1
ATOM 828 O O . LYS A 1 109 ? 4.665 -5.156 10.931 1.00 90.06 109 LYS A O 1
ATOM 833 N N . PRO A 1 110 ? 4.211 -5.652 13.073 1.00 87.88 110 PRO A N 1
ATOM 834 C CA . PRO A 1 110 ? 3.224 -4.579 13.241 1.00 87.88 110 PRO A CA 1
ATOM 835 C C . PRO A 1 110 ? 3.703 -3.157 12.907 1.00 87.88 110 PRO A C 1
ATOM 837 O O . PRO A 1 110 ? 2.874 -2.288 12.684 1.00 87.88 110 PRO A O 1
ATOM 840 N N . THR A 1 111 ? 5.017 -2.890 12.846 1.00 87.06 111 THR A N 1
ATOM 841 C CA . THR A 1 111 ? 5.518 -1.568 12.416 1.00 87.06 111 THR A CA 1
ATOM 842 C C . THR A 1 111 ? 5.524 -1.376 10.900 1.00 87.06 111 THR A C 1
ATOM 844 O O . THR A 1 111 ? 5.774 -0.266 10.442 1.00 87.06 111 THR A O 1
ATOM 847 N N . THR A 1 112 ? 5.378 -2.451 10.123 1.00 88.69 112 THR A N 1
ATOM 848 C CA . THR A 1 112 ? 5.277 -2.392 8.664 1.00 88.69 112 THR A CA 1
ATOM 849 C C . THR A 1 112 ? 3.898 -1.819 8.313 1.00 88.69 112 THR A C 1
ATOM 851 O O . THR A 1 112 ? 2.910 -2.358 8.807 1.00 88.69 112 THR A O 1
ATOM 854 N N . PRO A 1 113 ? 3.796 -0.732 7.522 1.00 91.25 113 PRO A N 1
ATOM 855 C CA . PRO A 1 113 ? 2.559 0.050 7.432 1.00 91.25 113 PRO A CA 1
ATOM 856 C C . PRO A 1 113 ? 1.628 -0.380 6.283 1.00 91.25 113 PRO A C 1
ATOM 858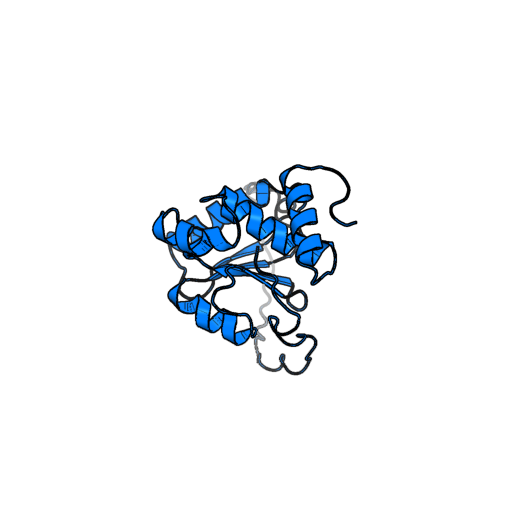 O O . PRO A 1 113 ? 0.464 0.005 6.240 1.00 91.25 113 PRO A O 1
ATOM 861 N N . ALA A 1 114 ? 2.115 -1.184 5.340 1.00 94.81 114 ALA A N 1
ATOM 862 C CA . ALA A 1 114 ? 1.310 -1.880 4.342 1.00 94.81 114 ALA A CA 1
ATOM 863 C C . ALA A 1 114 ? 1.966 -3.229 4.023 1.00 94.81 114 ALA A C 1
ATOM 865 O O . ALA A 1 114 ? 3.149 -3.407 4.307 1.00 94.81 114 ALA A O 1
ATOM 866 N N . PHE A 1 115 ? 1.198 -4.183 3.500 1.00 95.56 115 PHE A N 1
ATOM 867 C CA . PHE A 1 115 ? 1.737 -5.431 2.953 1.00 95.56 115 PHE A CA 1
ATOM 868 C C . PHE A 1 115 ? 0.759 -6.072 1.964 1.00 95.56 115 PHE A C 1
ATOM 870 O O . PHE A 1 115 ? -0.461 -5.922 2.086 1.00 95.56 115 PHE A O 1
ATOM 877 N N . SER A 1 116 ? 1.283 -6.854 1.024 1.00 96.62 116 SER A N 1
ATOM 878 C CA . SER A 1 116 ? 0.503 -7.551 -0.001 1.00 96.62 116 SER A CA 1
ATOM 879 C C . SER A 1 116 ? 0.511 -9.063 0.184 1.00 96.62 116 SER A C 1
ATOM 881 O O . SER A 1 116 ? 1.529 -9.670 0.501 1.00 96.62 116 SER A O 1
ATOM 883 N N . SER A 1 117 ? -0.643 -9.686 -0.058 1.00 95.31 117 SER A N 1
ATOM 884 C CA . SER A 1 117 ? -0.832 -11.135 -0.047 1.00 95.31 117 SER A CA 1
ATOM 885 C C . SER A 1 117 ? -1.305 -11.603 -1.434 1.00 95.31 117 SER A C 1
ATOM 887 O O . SER A 1 117 ? -2.501 -11.503 -1.743 1.00 95.31 117 SER A O 1
ATOM 889 N N . PRO A 1 118 ? -0.387 -12.090 -2.299 1.00 91.94 118 PRO A N 1
ATOM 890 C CA . PRO A 1 118 ? -0.704 -12.526 -3.662 1.00 91.94 118 PRO A CA 1
ATOM 891 C C . PRO A 1 118 ? -1.775 -13.615 -3.734 1.00 91.94 118 PRO A C 1
ATOM 893 O O . PRO A 1 118 ? -2.710 -13.487 -4.524 1.00 91.94 118 PRO A O 1
ATOM 896 N N . GLY A 1 119 ? -1.704 -14.625 -2.857 1.00 91.81 119 GLY A N 1
ATOM 897 C CA . GLY A 1 119 ? -2.630 -15.766 -2.844 1.00 91.81 119 GLY A CA 1
ATOM 898 C C . GLY A 1 119 ? -4.106 -15.398 -2.641 1.00 91.81 119 GLY A C 1
ATOM 899 O O . GLY A 1 119 ? -4.983 -16.143 -3.068 1.00 91.81 119 GLY A O 1
ATOM 900 N N . ILE A 1 120 ? -4.398 -14.227 -2.058 1.00 94.88 120 ILE A N 1
ATOM 901 C CA . ILE A 1 120 ? -5.766 -13.696 -1.918 1.00 94.88 120 ILE A CA 1
ATOM 902 C C . ILE A 1 120 ? -5.995 -12.376 -2.676 1.00 94.88 120 ILE A C 1
ATOM 904 O O . ILE A 1 120 ? -7.043 -11.755 -2.494 1.00 94.88 120 ILE A O 1
ATOM 908 N N . ARG A 1 121 ? -5.052 -11.942 -3.524 1.00 95.94 121 ARG A N 1
ATOM 909 C CA . ARG A 1 121 ? -5.096 -10.681 -4.295 1.00 95.94 121 ARG A CA 1
ATOM 910 C C . ARG A 1 121 ? -5.475 -9.447 -3.462 1.00 95.94 121 ARG A C 1
ATOM 912 O O . ARG A 1 121 ? -6.379 -8.695 -3.837 1.00 95.94 121 ARG A O 1
ATOM 919 N N . THR A 1 122 ? -4.821 -9.261 -2.313 1.00 97.19 122 THR A N 1
ATOM 920 C CA . THR A 1 122 ? -5.128 -8.156 -1.387 1.00 97.19 122 THR A CA 1
ATOM 921 C C . THR A 1 122 ? -3.871 -7.465 -0.866 1.00 97.19 122 THR A C 1
ATOM 923 O O . THR A 1 122 ? -2.982 -8.129 -0.339 1.00 97.19 122 THR A 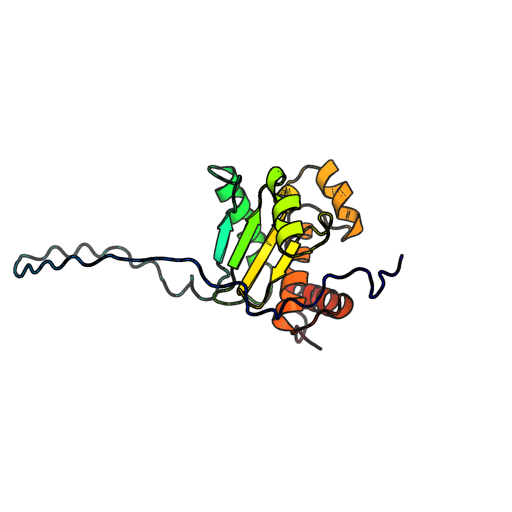O 1
ATOM 926 N N . THR A 1 123 ? -3.844 -6.131 -0.917 1.00 97.44 123 THR A N 1
ATOM 927 C CA . THR A 1 123 ? -2.946 -5.287 -0.109 1.00 97.44 123 THR A CA 1
ATOM 928 C C . THR A 1 123 ? -3.695 -4.781 1.121 1.00 97.44 123 THR A C 1
ATOM 930 O O . THR A 1 123 ? -4.797 -4.239 1.007 1.00 97.44 123 THR A O 1
ATOM 933 N N . TYR A 1 124 ? -3.096 -4.933 2.296 1.00 97.25 124 TYR A N 1
ATOM 934 C CA . TYR A 1 124 ? -3.571 -4.369 3.556 1.00 97.25 124 TYR A CA 1
ATOM 935 C C . TYR A 1 124 ? -2.791 -3.093 3.863 1.00 97.25 124 TYR A C 1
ATOM 937 O O . TYR A 1 124 ? -1.585 -3.035 3.633 1.00 97.25 124 TYR A O 1
ATOM 945 N N . VAL A 1 125 ? -3.481 -2.067 4.362 1.00 96.00 125 VAL A N 1
ATOM 946 C CA . VAL A 1 125 ? -2.916 -0.726 4.575 1.00 96.00 125 VAL A CA 1
ATOM 947 C C . VAL A 1 125 ? -3.313 -0.213 5.956 1.00 96.00 125 VAL A C 1
ATOM 949 O O . VAL A 1 125 ? -4.503 -0.139 6.270 1.00 96.00 125 VAL A O 1
ATOM 952 N N . GLU A 1 126 ? -2.328 0.174 6.761 1.00 93.38 126 GLU A N 1
ATOM 953 C CA . GLU A 1 126 ? -2.515 0.796 8.069 1.00 93.38 126 GLU A CA 1
ATOM 954 C C . GLU A 1 126 ? -3.242 2.144 7.922 1.00 93.38 126 GLU A C 1
ATOM 956 O O . GLU A 1 126 ? -2.795 3.029 7.192 1.00 93.38 126 GLU A O 1
ATOM 961 N N . GLY A 1 127 ? -4.358 2.337 8.629 1.00 90.62 127 GLY A N 1
ATOM 962 C CA . GLY A 1 127 ? -5.185 3.546 8.527 1.00 90.62 127 GLY A CA 1
ATOM 963 C C . GLY A 1 127 ? -4.427 4.846 8.816 1.00 90.62 127 GLY A C 1
ATOM 964 O O . GLY A 1 127 ? -4.705 5.875 8.199 1.00 90.62 127 GLY A O 1
ATOM 965 N N . ASN A 1 128 ? -3.410 4.790 9.681 1.00 87.12 128 ASN A N 1
ATOM 966 C CA . ASN A 1 128 ? -2.523 5.913 9.972 1.00 87.12 128 ASN A CA 1
ATOM 967 C C . ASN A 1 128 ? -1.721 6.408 8.753 1.00 87.12 128 ASN A C 1
ATOM 969 O O . ASN A 1 128 ? -1.372 7.589 8.706 1.00 87.12 128 ASN A O 1
ATOM 973 N N . LEU A 1 129 ? -1.491 5.590 7.717 1.00 85.75 129 LEU A N 1
ATOM 974 C CA . LEU A 1 129 ? -0.875 6.064 6.468 1.00 85.75 129 LEU A CA 1
ATOM 975 C C . LEU A 1 129 ? -1.681 7.168 5.775 1.00 85.75 129 LEU A C 1
ATOM 977 O O . LEU A 1 129 ? -1.099 7.965 5.039 1.00 85.75 129 LEU A O 1
ATOM 981 N N . LEU A 1 130 ? -2.995 7.202 6.007 1.00 84.44 130 LEU A N 1
ATOM 982 C CA . LEU A 1 130 ? -3.935 8.141 5.405 1.00 84.44 130 LEU A CA 1
ATOM 983 C C . LEU A 1 130 ? -4.181 9.373 6.299 1.00 84.44 130 LEU A C 1
ATOM 985 O O . LEU A 1 130 ? -4.845 10.315 5.867 1.00 84.44 130 LEU A O 1
ATOM 989 N N . SER A 1 131 ? -3.634 9.385 7.520 1.00 75.38 131 SER A N 1
ATOM 990 C CA . SER A 1 131 ? -3.633 10.559 8.394 1.00 75.38 131 SER A CA 1
ATOM 991 C C . SER A 1 131 ? -2.660 11.629 7.888 1.00 75.38 131 SER A C 1
ATOM 993 O O . SER A 1 131 ? -1.646 11.323 7.261 1.00 75.38 131 SER A O 1
ATOM 995 N N . GLN A 1 132 ? -2.969 12.890 8.196 1.00 66.62 132 GLN A N 1
ATOM 996 C CA . GLN A 1 132 ? -2.103 14.054 7.962 1.00 66.62 132 GLN A CA 1
ATOM 997 C C . GLN A 1 132 ? -1.495 14.599 9.272 1.00 66.62 132 GLN A C 1
ATOM 999 O O . GLN A 1 132 ? -0.931 15.690 9.286 1.00 66.62 132 GLN A O 1
ATOM 1004 N N . ASP A 1 133 ? -1.616 13.862 10.384 1.00 63.50 133 ASP A N 1
ATOM 1005 C CA . ASP A 1 133 ? -0.951 14.199 11.648 1.00 63.50 133 ASP A CA 1
ATOM 1006 C C . ASP A 1 133 ? 0.574 14.056 11.501 1.00 63.50 133 ASP A C 1
ATOM 1008 O O . ASP A 1 133 ? 1.094 12.973 11.214 1.00 63.50 133 ASP A O 1
ATOM 1012 N N . ALA A 1 134 ? 1.300 15.148 11.748 1.00 54.94 134 ALA A N 1
ATOM 1013 C CA . ALA A 1 134 ? 2.756 15.204 11.673 1.00 54.94 134 ALA A CA 1
ATOM 1014 C C . ALA A 1 134 ? 3.456 14.169 12.578 1.00 54.94 134 ALA A C 1
ATOM 1016 O O . ALA A 1 134 ? 4.508 13.652 12.206 1.00 54.94 134 ALA A O 1
ATOM 1017 N N . ARG A 1 135 ? 2.860 13.808 13.725 1.00 58.12 135 ARG A N 1
ATOM 1018 C CA . ARG A 1 135 ? 3.386 12.777 14.642 1.00 58.12 135 ARG A CA 1
ATOM 1019 C C . ARG A 1 135 ? 3.267 11.369 14.060 1.00 58.12 135 ARG A C 1
ATOM 1021 O O . ARG A 1 135 ? 4.033 10.473 14.410 1.00 58.12 135 ARG A O 1
ATOM 1028 N N . ILE A 1 136 ? 2.281 11.154 13.195 1.00 59.34 136 ILE A N 1
ATOM 1029 C CA . ILE A 1 136 ? 2.082 9.889 12.488 1.00 59.34 136 ILE A CA 1
ATOM 1030 C C . ILE A 1 136 ? 3.008 9.831 11.269 1.00 59.34 136 ILE A C 1
ATOM 1032 O O . ILE A 1 136 ? 3.622 8.793 11.030 1.00 59.34 136 ILE A O 1
ATOM 1036 N N . ASP A 1 137 ? 3.191 10.946 10.553 1.00 60.41 137 ASP A N 1
ATOM 1037 C CA . ASP A 1 137 ? 4.219 11.054 9.510 1.00 60.41 137 ASP A CA 1
ATOM 1038 C C . ASP A 1 137 ? 5.628 10.781 10.071 1.00 60.41 137 ASP A C 1
ATOM 1040 O O . ASP A 1 137 ? 6.344 9.973 9.488 1.00 60.41 137 ASP A O 1
ATOM 1044 N N . GLU A 1 138 ? 6.011 11.348 11.223 1.00 56.81 138 GLU A N 1
ATOM 1045 C CA . GLU A 1 138 ? 7.317 11.115 11.875 1.00 56.81 138 GLU A CA 1
ATOM 1046 C C . GLU A 1 138 ? 7.621 9.626 12.120 1.00 56.81 138 GLU A C 1
ATOM 1048 O O . GLU A 1 138 ? 8.666 9.129 11.698 1.00 56.81 138 GLU A O 1
ATOM 1053 N N . ASN A 1 139 ? 6.680 8.876 12.706 1.00 59.47 139 ASN A N 1
ATOM 1054 C CA . ASN A 1 139 ? 6.830 7.430 12.935 1.00 59.47 139 ASN A CA 1
ATOM 1055 C C . ASN A 1 139 ? 7.036 6.621 11.636 1.00 59.47 139 ASN A C 1
ATOM 1057 O O . ASN A 1 139 ? 7.570 5.509 11.667 1.00 59.47 139 ASN A O 1
ATOM 1061 N N . LEU A 1 140 ? 6.626 7.179 10.494 1.00 64.25 140 LEU A N 1
ATOM 1062 C CA . LEU A 1 140 ? 6.674 6.556 9.174 1.00 64.25 140 LEU A CA 1
ATOM 1063 C C . LEU A 1 140 ? 7.817 7.101 8.290 1.00 64.25 140 LEU A C 1
ATOM 1065 O O . LEU A 1 140 ? 8.170 6.450 7.304 1.00 64.25 140 LEU A O 1
ATOM 1069 N N . GLN A 1 141 ? 8.485 8.199 8.678 1.00 64.94 141 GLN A N 1
ATOM 1070 C CA . GLN A 1 141 ? 9.660 8.753 7.976 1.00 64.94 141 GLN A CA 1
ATOM 1071 C C . GLN A 1 141 ? 10.816 7.748 7.846 1.00 64.94 141 GLN A C 1
ATOM 1073 O O . GLN A 1 141 ? 11.606 7.823 6.906 1.00 64.94 141 GLN A O 1
ATOM 1078 N N . ARG A 1 142 ? 10.883 6.753 8.744 1.00 69.12 142 ARG A N 1
ATOM 1079 C CA . ARG A 1 142 ? 11.820 5.614 8.670 1.00 69.12 142 ARG A CA 1
ATOM 1080 C C . ARG A 1 142 ? 11.719 4.791 7.375 1.00 69.12 142 ARG A C 1
ATOM 1082 O O . ARG A 1 142 ? 12.640 4.030 7.091 1.00 69.12 142 ARG A O 1
ATOM 1089 N N . TYR A 1 143 ? 10.614 4.909 6.634 1.00 66.88 143 TYR A N 1
ATOM 1090 C CA . TYR A 1 143 ? 10.382 4.235 5.354 1.00 66.88 143 TYR A CA 1
ATOM 1091 C C . TYR A 1 143 ? 10.611 5.166 4.156 1.00 66.88 143 TYR A C 1
ATOM 1093 O O . TYR A 1 143 ? 11.181 4.748 3.151 1.00 66.88 143 TYR A O 1
ATOM 1101 N N . THR A 1 144 ? 10.197 6.432 4.251 1.00 72.06 144 THR A N 1
ATOM 1102 C CA . THR A 1 144 ? 10.368 7.430 3.185 1.00 72.06 144 THR A CA 1
ATOM 1103 C C . THR A 1 144 ? 10.284 8.854 3.752 1.00 72.06 144 THR A C 1
ATOM 1105 O O . THR A 1 144 ? 9.443 9.096 4.613 1.00 72.06 144 THR A O 1
ATOM 1108 N N . PRO A 1 145 ? 11.080 9.831 3.269 1.00 78.94 145 PRO A N 1
ATOM 1109 C CA . PRO A 1 145 ? 10.970 11.236 3.686 1.00 78.94 145 PRO A CA 1
ATOM 1110 C C . PRO A 1 145 ? 9.730 11.953 3.111 1.00 78.94 145 PRO A C 1
ATOM 1112 O O . PRO A 1 145 ? 9.583 13.164 3.264 1.00 78.94 145 PRO A O 1
ATOM 1115 N N . LEU A 1 146 ? 8.859 11.237 2.392 1.00 83.50 146 LEU A N 1
ATOM 1116 C CA . LEU A 1 146 ? 7.615 11.767 1.843 1.00 83.50 146 LEU A CA 1
ATOM 1117 C C . LEU A 1 146 ? 6.520 11.835 2.916 1.00 83.50 146 LEU A C 1
ATOM 1119 O O . LEU A 1 146 ? 6.412 10.955 3.765 1.00 83.50 146 LEU A O 1
ATOM 1123 N N . THR A 1 147 ? 5.661 12.847 2.813 1.00 84.56 147 THR A N 1
ATOM 1124 C CA . THR A 1 147 ? 4.549 13.126 3.737 1.00 84.56 147 THR A CA 1
ATOM 1125 C C . THR A 1 147 ? 3.179 12.926 3.078 1.00 84.56 147 THR A C 1
ATOM 1127 O O . THR A 1 147 ? 3.061 12.903 1.842 1.00 84.56 147 THR A O 1
ATOM 1130 N N . GLY A 1 148 ? 2.133 12.755 3.894 1.00 86.81 148 GLY A N 1
ATOM 1131 C CA . GLY A 1 148 ? 0.724 12.712 3.466 1.00 86.81 148 GLY A CA 1
ATOM 1132 C C . GLY A 1 148 ? 0.433 11.861 2.215 1.00 86.81 148 GLY A C 1
ATOM 1133 O O . GLY A 1 148 ? 0.817 10.695 2.118 1.00 86.81 148 GLY A O 1
ATOM 1134 N N . LEU A 1 149 ? -0.239 12.438 1.210 1.00 90.50 149 LEU A N 1
ATOM 1135 C CA . LEU A 1 149 ? -0.615 11.706 -0.012 1.00 90.50 149 LEU A CA 1
ATOM 1136 C C . LEU A 1 149 ? 0.599 11.219 -0.828 1.00 90.50 149 LEU A C 1
ATOM 1138 O O . LEU A 1 149 ? 0.490 10.212 -1.526 1.00 90.50 149 LEU A O 1
ATOM 1142 N N . ASN A 1 150 ? 1.761 11.877 -0.745 1.00 90.62 150 ASN A N 1
ATOM 1143 C CA . ASN A 1 150 ? 2.971 11.423 -1.442 1.00 90.62 150 ASN A CA 1
ATOM 1144 C C . ASN A 1 150 ? 3.556 10.168 -0.775 1.00 90.62 150 ASN A C 1
ATOM 1146 O O . ASN A 1 150 ? 3.925 9.233 -1.483 1.00 90.62 150 ASN A O 1
ATOM 1150 N N . LYS A 1 151 ? 3.550 10.113 0.565 1.00 90.38 151 LYS A N 1
ATOM 1151 C CA . LYS A 1 151 ? 3.878 8.920 1.367 1.00 90.38 151 LYS A CA 1
ATOM 1152 C C . LYS A 1 151 ? 2.986 7.736 0.981 1.00 90.38 151 LYS A C 1
ATOM 1154 O O . LYS A 1 151 ? 3.488 6.669 0.640 1.00 90.38 151 LYS A O 1
ATOM 1159 N N . LEU A 1 152 ? 1.667 7.959 0.954 1.00 92.81 152 LEU A N 1
ATOM 1160 C CA . LEU A 1 152 ? 0.676 6.947 0.575 1.00 92.81 152 LEU A CA 1
ATOM 1161 C C . LEU A 1 152 ? 0.866 6.470 -0.874 1.00 92.81 152 LEU A C 1
ATOM 1163 O O . LEU A 1 152 ? 0.880 5.269 -1.123 1.00 92.81 152 LEU A O 1
ATOM 1167 N N . THR A 1 153 ? 1.069 7.398 -1.819 1.00 94.12 153 THR A N 1
ATOM 1168 C CA . THR A 1 153 ? 1.339 7.063 -3.232 1.00 94.12 153 THR A CA 1
ATOM 1169 C C . THR A 1 153 ? 2.580 6.177 -3.353 1.00 94.12 153 THR A C 1
ATOM 1171 O O . THR A 1 153 ? 2.547 5.177 -4.065 1.00 94.12 153 THR A O 1
ATOM 1174 N N . TRP A 1 154 ? 3.662 6.516 -2.642 1.00 94.06 154 TRP A N 1
ATOM 1175 C CA . TRP A 1 154 ? 4.907 5.753 -2.690 1.00 94.06 154 TRP A CA 1
ATOM 1176 C C . TRP A 1 154 ? 4.737 4.334 -2.144 1.00 94.06 154 TRP A C 1
ATOM 1178 O O . TRP A 1 154 ? 5.167 3.382 -2.788 1.00 94.06 154 TRP A O 1
ATOM 1188 N N . ILE A 1 155 ? 4.070 4.181 -0.997 1.00 94.25 155 ILE A N 1
ATOM 1189 C CA . ILE A 1 155 ? 3.916 2.871 -0.349 1.00 94.25 155 ILE A CA 1
ATOM 1190 C C . ILE A 1 155 ? 3.058 1.934 -1.206 1.00 94.25 155 ILE A C 1
ATOM 1192 O O . ILE A 1 155 ? 3.466 0.805 -1.451 1.00 94.25 155 ILE A O 1
ATOM 1196 N N . ILE A 1 156 ? 1.949 2.410 -1.782 1.00 95.56 156 ILE A N 1
ATOM 1197 C CA . ILE A 1 156 ? 1.143 1.586 -2.703 1.00 95.56 156 ILE A CA 1
ATOM 1198 C C . ILE A 1 156 ? 1.909 1.257 -3.998 1.00 95.56 156 ILE A C 1
ATOM 1200 O O . ILE A 1 156 ? 1.752 0.163 -4.534 1.00 95.56 156 ILE A O 1
ATOM 1204 N N . ALA A 1 157 ? 2.791 2.142 -4.477 1.00 95.94 157 ALA A N 1
ATOM 1205 C CA . ALA A 1 157 ? 3.660 1.853 -5.620 1.00 95.94 157 ALA A CA 1
ATOM 1206 C C . ALA A 1 157 ? 4.739 0.791 -5.311 1.00 95.94 157 ALA A C 1
ATOM 1208 O O . AL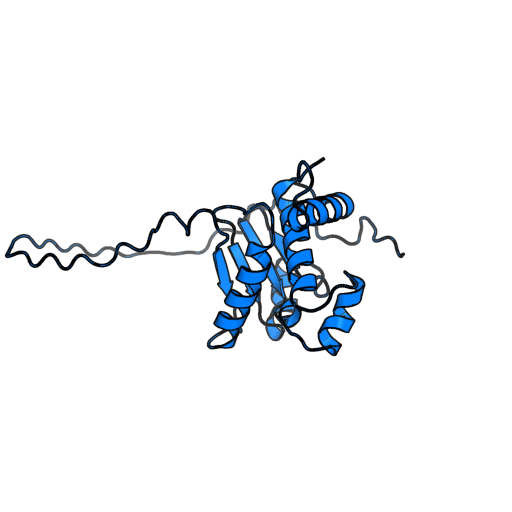A A 1 157 ? 5.106 0.022 -6.197 1.00 95.94 157 ALA A O 1
ATOM 1209 N N . HIS A 1 158 ? 5.237 0.729 -4.073 1.00 95.50 158 HIS A N 1
ATOM 1210 C CA . HIS A 1 158 ? 6.165 -0.305 -3.592 1.00 95.50 158 HIS A CA 1
ATOM 1211 C C . HIS A 1 158 ? 5.463 -1.665 -3.456 1.00 95.50 158 HIS A C 1
ATOM 1213 O O . HIS A 1 158 ? 5.945 -2.652 -4.009 1.00 95.50 158 HIS A O 1
ATOM 1219 N N . GLU A 1 159 ? 4.265 -1.696 -2.866 1.00 96.56 159 GLU A N 1
ATOM 1220 C CA . GLU A 1 159 ? 3.396 -2.883 -2.842 1.00 96.56 159 GLU A CA 1
ATOM 1221 C C . GLU A 1 159 ? 3.101 -3.402 -4.260 1.00 96.56 159 GLU A C 1
ATOM 1223 O O . GLU A 1 159 ? 3.278 -4.584 -4.556 1.00 96.56 159 GLU A O 1
ATOM 1228 N N . TYR A 1 160 ? 2.746 -2.507 -5.187 1.00 96.31 160 TYR A N 1
ATOM 1229 C CA . TYR A 1 160 ? 2.596 -2.840 -6.608 1.00 96.31 160 TYR A CA 1
ATOM 1230 C C . TYR A 1 160 ? 3.893 -3.348 -7.242 1.00 96.31 160 TYR A C 1
ATOM 1232 O O . TYR A 1 160 ? 3.833 -4.202 -8.121 1.00 96.31 160 TYR A O 1
ATOM 1240 N N . GLY A 1 161 ? 5.056 -2.867 -6.801 1.00 96.00 161 GLY A N 1
ATOM 1241 C CA . GLY A 1 161 ? 6.359 -3.362 -7.232 1.00 96.00 161 GLY A CA 1
ATOM 1242 C C . GLY A 1 161 ? 6.597 -4.826 -6.857 1.00 96.00 161 GLY A C 1
ATOM 1243 O O . GLY A 1 161 ? 7.078 -5.591 -7.691 1.00 96.00 161 GLY A O 1
ATOM 1244 N N . HIS A 1 162 ? 6.204 -5.242 -5.650 1.00 95.88 162 HIS A N 1
ATOM 1245 C CA . HIS A 1 162 ? 6.238 -6.653 -5.246 1.00 95.88 162 HIS A CA 1
ATOM 1246 C C . HIS A 1 162 ? 5.299 -7.521 -6.096 1.00 95.88 162 HIS A C 1
ATOM 1248 O O . HIS A 1 162 ? 5.693 -8.604 -6.531 1.00 95.88 162 HIS A O 1
ATOM 1254 N N . ILE A 1 163 ? 4.078 -7.038 -6.358 1.00 96.00 163 ILE A N 1
ATOM 1255 C CA . ILE A 1 163 ? 3.041 -7.783 -7.091 1.00 96.00 163 ILE A CA 1
ATOM 1256 C C . ILE A 1 163 ? 3.381 -7.903 -8.584 1.00 96.00 163 ILE A C 1
ATOM 1258 O O . ILE A 1 163 ? 3.386 -9.004 -9.123 1.00 96.00 163 ILE A O 1
ATOM 1262 N N . LEU A 1 164 ? 3.667 -6.784 -9.258 1.00 95.25 164 LEU A N 1
ATOM 1263 C CA . LEU A 1 164 ? 3.897 -6.734 -10.708 1.00 95.25 164 LEU A CA 1
ATOM 1264 C C . LEU A 1 164 ? 5.215 -7.391 -11.128 1.00 95.25 164 LEU A C 1
ATOM 1266 O O . LEU A 1 164 ? 5.329 -7.835 -12.268 1.00 95.25 164 LEU A O 1
ATOM 1270 N N . CYS A 1 165 ? 6.205 -7.432 -10.232 1.00 95.44 165 CYS A N 1
ATOM 1271 C CA . CYS A 1 165 ? 7.521 -8.012 -10.501 1.00 95.44 165 CYS A CA 1
ATOM 1272 C C . CYS A 1 165 ? 7.752 -9.353 -9.790 1.00 95.44 165 CYS A C 1
ATOM 1274 O O . CYS A 1 165 ? 8.897 -9.803 -9.742 1.00 95.44 165 CYS A O 1
ATOM 1276 N N . GLU A 1 166 ? 6.693 -9.950 -9.225 1.00 95.31 166 GLU A N 1
ATOM 1277 C CA . GLU A 1 166 ? 6.671 -11.266 -8.562 1.00 95.31 166 GLU A CA 1
ATOM 1278 C C . GLU A 1 166 ? 7.871 -11.486 -7.619 1.00 95.31 166 GLU A C 1
ATOM 1280 O O . GLU A 1 166 ? 8.610 -12.467 -7.711 1.00 95.31 166 GLU A O 1
ATOM 1285 N N . THR A 1 167 ? 8.128 -10.515 -6.733 1.00 93.94 167 THR A N 1
ATOM 1286 C CA . THR A 1 167 ? 9.396 -10.448 -5.993 1.00 93.94 167 THR A CA 1
ATOM 1287 C C . THR A 1 167 ? 9.250 -10.036 -4.533 1.00 93.94 167 THR A C 1
ATOM 1289 O O . THR A 1 167 ? 8.443 -9.181 -4.187 1.00 93.94 167 THR A O 1
ATOM 1292 N N . SER A 1 168 ? 10.102 -10.601 -3.676 1.00 90.81 168 SER A N 1
ATOM 1293 C CA . SER A 1 168 ? 10.327 -10.191 -2.283 1.00 90.81 168 SER A CA 1
ATOM 1294 C C . SER A 1 168 ? 11.604 -9.351 -2.101 1.00 90.81 168 SER A C 1
ATOM 1296 O O . SER A 1 168 ? 12.069 -9.157 -0.981 1.00 90.81 168 SER A O 1
ATOM 1298 N N . ASP A 1 169 ? 12.207 -8.863 -3.192 1.00 93.12 169 ASP A N 1
ATOM 1299 C CA . ASP A 1 169 ? 13.370 -7.972 -3.136 1.00 93.12 169 ASP A CA 1
ATOM 1300 C C . ASP A 1 169 ? 12.927 -6.508 -2.994 1.00 93.12 169 ASP A C 1
ATOM 1302 O O . ASP A 1 169 ? 12.550 -5.854 -3.970 1.00 93.12 169 ASP A O 1
ATOM 1306 N N . GLU A 1 170 ? 13.049 -5.980 -1.775 1.00 89.31 170 GLU A N 1
ATOM 1307 C CA . GLU A 1 170 ? 12.853 -4.570 -1.413 1.00 89.31 170 GLU A CA 1
ATOM 1308 C C . GLU A 1 170 ? 13.457 -3.583 -2.421 1.00 89.31 170 GLU A C 1
ATOM 1310 O O . GLU A 1 170 ? 12.864 -2.553 -2.739 1.00 89.31 170 GLU A O 1
ATOM 1315 N N . ARG A 1 171 ? 14.653 -3.866 -2.958 1.00 92.12 171 ARG A N 1
ATOM 1316 C CA . ARG A 1 171 ? 15.317 -2.963 -3.909 1.00 92.12 171 ARG A CA 1
ATOM 1317 C C . ARG A 1 171 ? 14.613 -2.962 -5.261 1.00 92.12 171 ARG A C 1
ATOM 1319 O O . ARG A 1 171 ? 14.583 -1.916 -5.910 1.00 92.12 171 ARG A O 1
ATOM 1326 N N . LYS A 1 172 ? 14.053 -4.099 -5.682 1.00 94.81 172 LYS A N 1
ATOM 1327 C CA . LYS A 1 172 ? 13.246 -4.198 -6.906 1.00 94.81 172 LYS A CA 1
ATOM 1328 C C . LYS A 1 172 ? 11.894 -3.527 -6.721 1.00 94.81 172 LYS A C 1
ATOM 1330 O O . LYS A 1 172 ? 11.528 -2.726 -7.575 1.00 94.81 172 LYS A O 1
ATOM 1335 N N . ALA A 1 173 ? 11.219 -3.757 -5.594 1.00 94.75 173 ALA A N 1
ATOM 1336 C CA . ALA A 1 173 ? 9.977 -3.067 -5.253 1.00 94.75 173 ALA A CA 1
ATOM 1337 C C . ALA A 1 173 ? 10.162 -1.539 -5.219 1.00 94.75 173 ALA A C 1
ATOM 1339 O O . ALA A 1 173 ? 9.411 -0.809 -5.859 1.00 94.75 173 ALA A O 1
ATOM 1340 N N . ASN A 1 174 ? 11.238 -1.047 -4.595 1.00 92.56 174 ASN A N 1
ATOM 1341 C CA . ASN A 1 174 ? 11.580 0.381 -4.562 1.00 92.56 174 ASN A CA 1
ATOM 1342 C C . ASN A 1 174 ? 11.898 0.956 -5.953 1.00 92.56 174 ASN A C 1
ATOM 1344 O O . ASN A 1 174 ? 11.530 2.093 -6.257 1.00 92.56 174 ASN A O 1
ATOM 1348 N N . ALA A 1 175 ? 12.574 0.187 -6.812 1.00 93.06 175 ALA A N 1
ATOM 1349 C CA . ALA A 1 175 ? 12.843 0.595 -8.188 1.00 93.06 175 ALA A CA 1
ATOM 1350 C C . ALA A 1 175 ? 11.553 0.644 -9.024 1.00 93.06 175 ALA A C 1
ATOM 1352 O O . ALA A 1 175 ? 11.318 1.632 -9.720 1.00 93.06 175 ALA A O 1
ATOM 1353 N N . ALA A 1 176 ? 10.701 -0.379 -8.919 1.00 95.44 176 ALA A N 1
ATOM 1354 C CA . ALA A 1 176 ? 9.399 -0.450 -9.574 1.00 95.44 176 ALA A CA 1
ATOM 1355 C C . ALA A 1 176 ? 8.466 0.683 -9.115 1.00 95.44 176 ALA A C 1
ATOM 1357 O O . ALA A 1 176 ? 7.867 1.345 -9.961 1.00 95.44 176 ALA A O 1
ATOM 1358 N N . ALA A 1 177 ? 8.435 0.996 -7.814 1.00 94.12 177 ALA A N 1
ATOM 1359 C CA . ALA A 1 177 ? 7.691 2.124 -7.253 1.00 94.12 177 ALA A CA 1
ATOM 1360 C C . ALA A 1 177 ? 8.052 3.450 -7.939 1.00 94.12 177 ALA A C 1
ATOM 1362 O O . ALA A 1 177 ? 7.177 4.182 -8.399 1.00 94.12 177 ALA A O 1
ATOM 1363 N N . GLY A 1 178 ? 9.350 3.736 -8.087 1.00 92.94 178 GLY A N 1
ATOM 1364 C CA . GLY A 1 178 ? 9.816 4.923 -8.807 1.00 92.94 178 GLY A CA 1
ATOM 1365 C C . GLY A 1 178 ? 9.367 4.951 -10.274 1.00 92.94 178 GLY A C 1
ATOM 1366 O O . GLY A 1 178 ? 8.985 6.004 -10.783 1.00 92.94 178 GLY A O 1
ATOM 1367 N N . ARG A 1 179 ? 9.359 3.801 -10.959 1.00 95.19 179 ARG A N 1
ATOM 1368 C CA . ARG A 1 179 ? 8.907 3.707 -12.359 1.00 95.19 179 ARG A CA 1
ATOM 1369 C C . ARG A 1 179 ? 7.395 3.911 -12.486 1.00 95.19 179 ARG A C 1
ATOM 1371 O O . ARG A 1 179 ? 6.984 4.651 -13.375 1.00 95.19 179 ARG A O 1
ATOM 1378 N N . LEU A 1 180 ? 6.607 3.350 -11.565 1.00 95.12 180 LEU A N 1
ATOM 1379 C CA . LEU A 1 180 ? 5.148 3.506 -11.480 1.00 95.12 180 LEU A CA 1
ATOM 1380 C C . LEU A 1 180 ? 4.716 4.952 -11.198 1.00 95.12 180 LEU A C 1
ATOM 1382 O O . LEU A 1 180 ? 3.749 5.420 -11.787 1.00 95.12 180 LEU A O 1
ATOM 1386 N N . ILE A 1 181 ? 5.423 5.669 -10.320 1.00 94.25 181 ILE A N 1
ATOM 1387 C CA . ILE A 1 181 ? 5.086 7.057 -9.946 1.00 94.25 181 ILE A CA 1
ATOM 1388 C C . ILE A 1 181 ? 5.502 8.056 -11.035 1.00 94.25 181 ILE A C 1
ATOM 1390 O O . ILE A 1 181 ? 4.814 9.048 -11.264 1.00 94.25 181 ILE A O 1
ATOM 1394 N N . TYR A 1 182 ? 6.641 7.827 -11.698 1.00 92.25 182 TYR A N 1
ATOM 1395 C CA . TYR A 1 182 ? 7.197 8.775 -12.674 1.00 92.25 182 TYR A CA 1
ATOM 1396 C C . TYR A 1 182 ? 6.958 8.389 -14.143 1.00 92.25 182 TYR A C 1
ATOM 1398 O O . TYR A 1 182 ? 7.356 9.148 -15.028 1.00 92.25 182 TYR A O 1
ATOM 1406 N N . GLY A 1 183 ? 6.339 7.234 -14.416 1.00 81.19 183 GLY A N 1
ATOM 1407 C CA . GLY A 1 183 ? 6.020 6.747 -15.764 1.00 81.19 183 GLY A CA 1
ATOM 1408 C C . GLY A 1 183 ? 7.248 6.437 -16.630 1.00 81.19 183 GLY A C 1
ATOM 1409 O O . GLY A 1 183 ? 7.238 6.720 -17.827 1.00 81.19 183 GLY A O 1
ATOM 1410 N N . ARG A 1 184 ? 8.344 5.930 -16.041 1.00 75.25 184 ARG A N 1
ATOM 1411 C CA . ARG A 1 184 ? 9.651 5.796 -16.725 1.00 75.25 184 ARG A CA 1
ATOM 1412 C C . ARG A 1 184 ? 10.105 4.346 -16.911 1.00 75.25 184 ARG A C 1
ATOM 1414 O O . ARG A 1 184 ? 10.682 3.757 -16.001 1.00 75.25 184 ARG A O 1
ATOM 1421 N N . GLY A 1 185 ? 9.976 3.848 -18.141 1.00 79.31 185 GLY A N 1
ATOM 1422 C CA . GLY A 1 185 ? 10.484 2.536 -18.562 1.00 79.31 185 GLY A CA 1
ATOM 1423 C C . GLY A 1 185 ? 9.648 1.359 -18.052 1.00 79.31 185 GLY A C 1
ATOM 1424 O O . GLY A 1 185 ? 8.590 1.547 -17.456 1.00 79.31 185 GLY A O 1
ATOM 1425 N N . GLU A 1 186 ? 10.120 0.135 -18.299 1.00 87.31 186 GLU A N 1
ATOM 1426 C CA . GLU A 1 186 ? 9.443 -1.082 -17.833 1.00 87.31 186 GLU A CA 1
ATOM 1427 C C . GLU A 1 186 ? 9.445 -1.146 -16.302 1.00 87.31 186 GLU A C 1
ATOM 1429 O O . GLU A 1 186 ? 10.502 -1.039 -15.677 1.00 87.31 186 GLU A O 1
ATOM 1434 N N . VAL A 1 187 ? 8.270 -1.354 -15.695 1.00 90.31 187 VAL A N 1
ATOM 1435 C CA . VAL A 1 187 ? 8.104 -1.419 -14.231 1.00 90.31 187 VAL A CA 1
ATOM 1436 C C . VAL A 1 187 ? 9.068 -2.433 -13.609 1.00 90.31 187 VAL A C 1
ATOM 1438 O O . VAL A 1 187 ? 9.712 -2.124 -12.607 1.00 90.31 187 VAL A O 1
ATOM 1441 N N . CYS A 1 188 ? 9.261 -3.581 -14.259 1.00 91.06 188 CYS A N 1
ATOM 1442 C CA . CYS A 1 188 ? 10.105 -4.678 -13.796 1.00 91.06 188 CYS A CA 1
ATOM 1443 C C . CYS A 1 188 ? 11.348 -4.845 -14.679 1.00 91.06 188 CYS A C 1
ATOM 1445 O O . CYS A 1 188 ? 11.249 -4.863 -15.903 1.00 91.06 188 CYS A O 1
ATOM 1447 N N . ARG A 1 189 ? 12.513 -4.946 -14.028 1.00 76.00 189 ARG A N 1
ATOM 1448 C CA . ARG A 1 189 ? 13.853 -5.213 -14.577 1.00 76.00 189 ARG A CA 1
ATOM 1449 C C . ARG A 1 189 ? 14.709 -5.812 -13.463 1.00 76.00 189 ARG A C 1
ATOM 1451 O O . ARG A 1 189 ? 14.541 -5.311 -12.325 1.00 76.00 189 ARG A O 1
#